Protein AF-A0A847ZCH0-F1 (afdb_monomer_lite)

Foldseek 3Di:
DFDPLLVVLLVVLLVCQLVLLLVLLVPLLPDPQNVLSVPDDSVVSSVLSSVVSNCVSVQLRDPDGDPVNLVVLLVLLVVCVLSVGDLRSSLVSLVSSLVSSVPDVVNVCCCVPVDDPVVSVVSVVSSVVSSVSSNVSSSVSNVVQVVQQVVLLVVLLVVCLVCLQVLLLVLLVDLLPDPQNVLSVPPDSVRRSVLLSVVSVCVCVCQDPPCNLVVLLVSLLVLLVVCVVSVHDLRNSLVSVVSSVVSSCPDPVSVVSVVVQVVVVHNPVVVVSVVVSSVSSSVSSVVSVVVPDDPDD

Secondary structure (DSSP, 8-state):
---TTHHHHHHHHHHTHHHHHHHHHHHHHH-TT-GGGGGS-HHHHHHHHHHHHHHHHHHTSSSSPPHHHHHHHHHHHHHHHHTT--HHHHHHHHHHHHHHHHH-HHHHHIIIIIS-HHHHHHHHHHHHHHHHHHHHHHHHHHHHHHHHHHHHHHHHHHHHHHTHHHHHHHHHHHHTT-TT-GGGTTS-HHHHHHHHHHHHHHHHHHHH-TTHHHHHHHHHHHHHHHHHHTT--HHHHHHHHHHHHHHHHH-HHHHHHHHHHHHTT-SHHHHHHHHHHHHHHHHHHHHHHHTTSPP--

Sequence (297 aa):
MMRTYTLKYVELAEQHAEKMAKRWALDVQNNAKTPTYKNLNEQKIIFQCVQFYRNFSKMFVHEKISEEVQKYFRSYAVDCYALGIPMAEMVYALILMRRHIWLYAEFQMIFSSLINQQQALDTLNRTILLFDYASYDVTREYQELMKRDKLESIKLLDILESNVVEIAANWAATVRKDRQTVYYHNIPKEKLMPQAIKFYSHLRTLLFDPERFEKGREFFRQYAETCRQQGIPLHEAIYALNVMRRQMWLHDEFQRTFVNALAHQQAVDSLMRIMLLMDYAAFDITHYYQERMPQEN

pLDDT: mean 88.52, std 10.76, range [36.06, 98.31]

Radius of gyration: 26.94 Å; chains: 1; bounding box: 61×30×88 Å

Structure (mmCIF, N/CA/C/O backbone):
data_AF-A0A847ZCH0-F1
#
_entry.id   AF-A0A847ZCH0-F1
#
loop_
_atom_site.group_PDB
_atom_site.id
_atom_site.type_symbol
_atom_site.label_atom_id
_atom_site.label_alt_id
_atom_site.label_comp_id
_atom_site.label_asym_id
_atom_site.label_entity_id
_atom_site.label_seq_id
_atom_site.pdbx_PDB_ins_code
_atom_site.Cartn_x
_atom_site.Cartn_y
_atom_site.Cartn_z
_atom_site.occupancy
_atom_site.B_iso_or_equiv
_atom_site.auth_seq_id
_atom_site.auth_comp_id
_atom_site.auth_asym_id
_atom_site.auth_atom_id
_atom_site.pdbx_PDB_model_num
ATOM 1 N N . MET A 1 1 ? -11.718 1.127 43.334 1.00 36.06 1 MET A N 1
ATOM 2 C CA . MET A 1 1 ? -12.869 0.223 43.545 1.00 36.06 1 MET A CA 1
ATOM 3 C C . MET A 1 1 ? -13.523 0.013 42.188 1.00 36.06 1 MET A C 1
ATOM 5 O O . MET A 1 1 ? -14.003 0.977 41.607 1.00 36.06 1 MET A O 1
ATOM 9 N N . MET A 1 2 ? -13.428 -1.192 41.627 1.00 42.91 2 MET A N 1
ATOM 10 C CA . MET A 1 2 ? -14.047 -1.528 40.342 1.00 42.91 2 MET A CA 1
ATOM 11 C C . MET A 1 2 ? -15.568 -1.461 40.531 1.00 42.91 2 MET A C 1
ATOM 13 O O . MET A 1 2 ? -16.098 -2.159 41.394 1.00 42.91 2 MET A O 1
ATOM 17 N N . ARG A 1 3 ? -16.272 -0.576 39.815 1.00 53.88 3 ARG A N 1
ATOM 18 C CA . ARG A 1 3 ? -17.737 -0.504 39.911 1.00 53.88 3 ARG A CA 1
ATOM 19 C C . ARG A 1 3 ? -18.309 -1.806 39.343 1.00 53.88 3 ARG A C 1
ATOM 21 O O . ARG A 1 3 ? -18.155 -2.089 38.162 1.00 53.88 3 ARG A O 1
ATOM 28 N N . THR A 1 4 ? -18.978 -2.584 40.186 1.00 51.94 4 THR A N 1
ATOM 29 C CA . THR A 1 4 ? -19.455 -3.962 39.952 1.00 51.94 4 THR A CA 1
ATOM 30 C C . THR A 1 4 ? -20.373 -4.137 38.727 1.00 51.94 4 THR A C 1
ATOM 32 O O . THR A 1 4 ? -20.626 -5.254 38.298 1.00 51.94 4 THR A O 1
ATOM 35 N N . TYR A 1 5 ? -20.855 -3.044 38.129 1.00 55.00 5 TYR A N 1
ATOM 36 C CA . TYR A 1 5 ? -21.823 -3.041 37.026 1.00 55.00 5 TYR A CA 1
ATOM 37 C C . TYR A 1 5 ? -21.201 -2.749 35.651 1.00 55.00 5 TYR A C 1
ATOM 39 O O . TYR A 1 5 ? -21.845 -2.994 34.634 1.00 55.00 5 TYR A O 1
ATOM 47 N N . THR A 1 6 ? -19.925 -2.340 35.612 1.00 59.72 6 THR A N 1
ATOM 48 C CA . THR A 1 6 ? -19.104 -2.339 34.389 1.00 59.72 6 THR A CA 1
ATOM 49 C C . THR A 1 6 ? -19.000 -3.750 33.793 1.00 59.72 6 THR A C 1
ATOM 51 O O . THR A 1 6 ? -18.914 -3.890 32.576 1.00 59.72 6 THR A O 1
ATOM 54 N N . LEU A 1 7 ? -19.081 -4.793 34.636 1.00 67.56 7 LEU A N 1
ATOM 55 C CA . LEU A 1 7 ? -19.008 -6.198 34.224 1.00 67.56 7 LEU A CA 1
ATOM 56 C C . LEU A 1 7 ? -20.127 -6.591 33.251 1.00 67.56 7 LEU A C 1
ATOM 58 O O . LEU A 1 7 ? -19.822 -7.116 32.195 1.00 67.56 7 LEU A O 1
ATOM 62 N N . LYS A 1 8 ? -21.399 -6.276 33.541 1.00 72.31 8 LYS A N 1
ATOM 63 C CA . LYS A 1 8 ? -22.530 -6.709 32.691 1.00 72.31 8 LYS A CA 1
ATOM 64 C C . LYS A 1 8 ? -22.477 -6.121 31.280 1.00 72.31 8 LYS A C 1
ATOM 66 O O . LYS A 1 8 ? -22.786 -6.802 30.311 1.00 72.31 8 LYS A O 1
ATOM 71 N N . TYR A 1 9 ? -22.091 -4.849 31.165 1.00 73.75 9 TYR A N 1
ATOM 72 C CA . TYR A 1 9 ? -21.903 -4.174 29.875 1.00 73.75 9 TYR A CA 1
ATOM 73 C C . TYR A 1 9 ? -20.803 -4.854 29.051 1.00 73.75 9 TYR A C 1
ATOM 75 O O . TYR A 1 9 ? -20.946 -5.101 27.856 1.00 73.75 9 TYR A O 1
ATOM 83 N N . VAL A 1 10 ? -19.708 -5.173 29.727 1.00 76.56 10 VAL A N 1
ATOM 84 C CA . VAL A 1 10 ? -18.541 -5.826 29.158 1.00 76.56 10 VAL A CA 1
ATOM 85 C C . VAL A 1 10 ? -18.831 -7.279 28.747 1.00 76.56 10 VAL A C 1
ATOM 87 O O . VAL A 1 10 ? -18.532 -7.653 27.618 1.00 76.56 10 VAL A O 1
ATOM 90 N N . GLU A 1 11 ? -19.451 -8.073 29.619 1.00 78.56 11 GLU A N 1
ATOM 91 C CA . GLU A 1 11 ? -19.835 -9.470 29.368 1.00 78.56 11 GLU A CA 1
ATOM 92 C C . GLU A 1 11 ? -20.772 -9.573 28.165 1.00 78.56 11 GLU A C 1
ATOM 94 O O . GLU A 1 11 ? -20.624 -10.456 27.323 1.00 78.56 11 GLU A O 1
ATOM 99 N N . LEU A 1 12 ? -21.702 -8.622 28.038 1.00 79.00 12 LEU A N 1
ATOM 100 C CA . LEU A 1 12 ? -22.607 -8.557 26.900 1.00 79.00 12 LEU A CA 1
ATOM 101 C C . LEU A 1 12 ? -21.855 -8.304 25.582 1.00 79.00 12 LEU A C 1
ATOM 103 O O . LEU A 1 12 ? -22.181 -8.913 24.559 1.00 79.00 12 LEU A O 1
ATOM 107 N N . ALA A 1 13 ? -20.835 -7.436 25.601 1.00 78.75 13 ALA A N 1
ATOM 108 C CA . ALA A 1 13 ? -19.979 -7.188 24.438 1.00 78.75 13 ALA A CA 1
ATOM 109 C C . ALA A 1 13 ? -19.252 -8.465 24.001 1.00 78.75 13 ALA A C 1
ATOM 111 O O . ALA A 1 13 ? -19.172 -8.756 22.808 1.00 78.75 13 ALA A O 1
ATOM 112 N N . GLU A 1 14 ? -18.751 -9.240 24.964 1.00 82.12 14 GLU A N 1
ATOM 113 C CA . GLU A 1 14 ? -18.045 -10.494 24.707 1.00 82.12 14 GLU A CA 1
ATOM 114 C C . GLU A 1 14 ? -18.982 -11.592 24.197 1.00 82.12 14 GLU A C 1
ATOM 116 O O . GLU A 1 14 ? -18.673 -12.248 23.199 1.00 82.12 14 GLU A O 1
ATOM 121 N N . GLN A 1 15 ? -20.144 -11.763 24.837 1.00 85.88 15 GLN A N 1
ATOM 122 C CA . GLN A 1 15 ? -21.136 -12.782 24.487 1.00 85.88 15 GLN A CA 1
ATOM 123 C C . GLN A 1 15 ? -21.654 -12.602 23.056 1.00 85.88 15 GLN A C 1
ATOM 125 O O . GLN A 1 15 ? -21.848 -13.579 22.331 1.00 85.88 15 GLN A O 1
ATOM 130 N N . HIS A 1 16 ? -21.859 -11.354 22.631 1.00 86.69 16 HIS A N 1
ATOM 131 C CA . HIS A 1 16 ? -22.411 -11.033 21.312 1.00 86.69 16 HIS A CA 1
ATOM 132 C C . HIS A 1 16 ? -21.361 -10.581 20.296 1.00 86.69 16 HIS A C 1
ATOM 134 O O . HIS A 1 16 ? -21.727 -10.173 19.188 1.00 86.69 16 HIS A O 1
ATOM 140 N N . ALA A 1 17 ? -20.072 -10.707 20.629 1.00 89.50 17 ALA A N 1
ATOM 141 C CA . ALA A 1 17 ? -18.949 -10.251 19.814 1.00 89.50 17 ALA A CA 1
ATOM 142 C C . ALA A 1 17 ? -19.055 -10.712 18.354 1.00 89.50 17 ALA A C 1
ATOM 144 O O . ALA A 1 17 ? -18.899 -9.912 17.438 1.00 89.50 17 ALA A O 1
ATOM 145 N N . GLU A 1 18 ? -19.381 -11.984 18.116 1.00 91.50 18 GLU A N 1
ATOM 146 C CA . GLU A 1 18 ? -19.479 -12.545 16.762 1.00 91.50 18 GLU A CA 1
ATOM 147 C C . GLU A 1 18 ? -20.630 -11.948 15.951 1.00 91.50 18 GLU A C 1
ATOM 149 O O . GLU A 1 18 ? -20.477 -11.628 14.771 1.00 91.50 18 GLU A O 1
ATOM 154 N N . LYS A 1 19 ? -21.794 -11.767 16.576 1.00 91.00 19 LYS A N 1
ATOM 155 C CA . LYS A 1 19 ? -22.974 -11.200 15.915 1.00 91.00 19 LYS A CA 1
ATOM 156 C C . LYS A 1 19 ? -22.781 -9.713 15.627 1.00 91.00 19 LYS A C 1
ATOM 158 O O . LYS A 1 19 ? -23.176 -9.243 14.560 1.00 91.00 19 LYS A O 1
ATOM 163 N N . MET A 1 20 ? -22.169 -8.985 16.557 1.00 90.75 20 MET A N 1
ATOM 164 C CA . MET A 1 20 ? -21.807 -7.581 16.372 1.00 90.75 20 MET A CA 1
ATOM 165 C C . MET A 1 20 ? -20.748 -7.424 15.280 1.00 90.75 20 MET A C 1
ATOM 167 O O . MET A 1 20 ? -20.933 -6.604 14.386 1.00 90.75 20 MET A O 1
ATOM 171 N N . ALA A 1 21 ? -19.709 -8.261 15.286 1.00 93.62 21 ALA A N 1
ATOM 172 C CA . ALA A 1 21 ? -18.647 -8.243 14.286 1.00 93.62 21 ALA A CA 1
ATOM 173 C C . ALA A 1 21 ? -19.154 -8.555 12.873 1.00 93.62 21 ALA A C 1
ATOM 175 O O . ALA A 1 21 ? -18.743 -7.892 11.930 1.00 93.62 21 ALA A O 1
ATOM 176 N N . LYS A 1 22 ? -20.090 -9.501 12.711 1.00 94.56 22 LYS A N 1
ATOM 177 C CA . LYS A 1 22 ? -20.731 -9.777 11.409 1.00 94.56 22 LYS A CA 1
ATOM 178 C C . LYS A 1 22 ? -21.498 -8.569 10.869 1.00 94.56 22 LYS A C 1
ATOM 180 O O . LYS A 1 22 ? -21.403 -8.255 9.689 1.00 94.56 22 LYS A O 1
ATOM 185 N N . ARG A 1 23 ? -22.243 -7.871 11.733 1.00 93.50 23 ARG A N 1
ATOM 186 C CA . ARG A 1 23 ? -22.955 -6.640 11.348 1.00 93.50 23 ARG A CA 1
ATOM 187 C C . ARG A 1 23 ? -21.983 -5.519 10.999 1.00 93.50 23 ARG A C 1
ATOM 189 O O . ARG A 1 23 ? -22.168 -4.858 9.988 1.00 93.50 23 ARG A O 1
ATOM 196 N N . TRP A 1 24 ? -20.938 -5.353 11.803 1.00 95.56 24 TRP A N 1
ATOM 197 C CA . TRP A 1 24 ? -19.881 -4.388 11.532 1.00 95.56 24 TRP A CA 1
ATOM 198 C C . TRP A 1 24 ? -19.161 -4.673 10.211 1.00 95.56 24 TRP A C 1
ATOM 200 O O . TRP A 1 24 ? -18.947 -3.741 9.444 1.00 95.56 24 TRP A O 1
ATOM 210 N N . ALA A 1 25 ? -18.849 -5.938 9.911 1.00 96.50 25 ALA A N 1
ATOM 211 C CA . ALA A 1 25 ? -18.214 -6.345 8.659 1.00 96.50 25 ALA A CA 1
ATOM 212 C C . ALA A 1 25 ? -19.075 -5.966 7.445 1.00 96.50 25 ALA A C 1
ATOM 214 O O . ALA A 1 25 ? -18.572 -5.356 6.502 1.00 96.50 25 ALA A O 1
ATOM 215 N N . LEU A 1 26 ? -20.383 -6.237 7.512 1.00 95.38 26 LEU A N 1
ATOM 216 C CA . LEU A 1 26 ? -21.328 -5.824 6.476 1.00 95.38 26 LEU A CA 1
ATOM 217 C C . LEU A 1 26 ? -21.345 -4.297 6.302 1.00 95.38 26 LEU A C 1
ATOM 219 O O . LEU A 1 26 ? -21.330 -3.811 5.170 1.00 95.38 26 LEU A O 1
ATOM 223 N N . ASP A 1 27 ? -21.346 -3.542 7.401 1.00 95.69 27 ASP A N 1
ATOM 224 C CA . ASP A 1 27 ? -21.360 -2.080 7.357 1.00 95.69 27 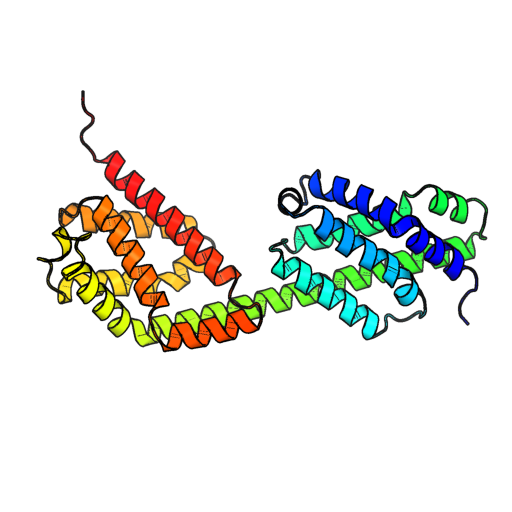ASP A CA 1
ATOM 225 C C . ASP A 1 27 ? -20.073 -1.527 6.728 1.00 95.69 27 ASP A C 1
ATOM 227 O O . ASP A 1 27 ? -20.158 -0.707 5.817 1.00 95.69 27 ASP A O 1
ATOM 231 N N . VAL A 1 28 ? -18.882 -1.986 7.135 1.00 96.81 28 VAL A N 1
ATOM 232 C CA . VAL A 1 28 ? -17.615 -1.497 6.551 1.00 96.81 28 VAL A CA 1
ATOM 233 C C . VAL A 1 28 ? -17.445 -1.911 5.088 1.00 96.81 28 VAL A C 1
ATOM 235 O O . VAL A 1 28 ? -16.898 -1.145 4.300 1.00 96.81 28 VAL A O 1
ATOM 238 N N . GLN A 1 29 ? -17.946 -3.076 4.674 1.00 96.56 29 GLN A N 1
ATOM 239 C CA . GLN A 1 29 ? -17.844 -3.521 3.278 1.00 96.56 29 GLN A CA 1
ATOM 240 C C . GLN A 1 29 ? -18.786 -2.770 2.327 1.00 96.56 29 GLN A C 1
ATOM 242 O O . GLN A 1 29 ? -18.505 -2.683 1.131 1.00 96.56 29 GLN A O 1
ATOM 247 N N . ASN A 1 30 ? -19.884 -2.207 2.842 1.00 95.94 30 ASN A N 1
ATOM 248 C CA . ASN A 1 30 ? -20.886 -1.490 2.046 1.00 95.94 30 ASN A CA 1
ATOM 249 C C . ASN A 1 30 ? -20.834 0.038 2.211 1.00 95.94 30 ASN A C 1
ATOM 251 O O . ASN A 1 30 ? -21.678 0.747 1.662 1.00 95.94 30 ASN A O 1
ATOM 255 N N . ASN A 1 31 ? -19.864 0.575 2.954 1.00 95.44 31 ASN A N 1
ATOM 256 C CA . ASN A 1 31 ? -19.783 2.005 3.232 1.00 95.44 31 ASN A CA 1
ATOM 257 C C . ASN A 1 31 ? -18.836 2.733 2.267 1.00 95.44 31 ASN A C 1
ATOM 259 O O . ASN A 1 31 ? -17.680 2.358 2.087 1.00 95.44 31 ASN A O 1
ATOM 263 N N . ALA A 1 32 ? -19.312 3.839 1.689 1.00 95.69 32 ALA A N 1
ATOM 264 C CA . ALA A 1 32 ? -18.543 4.669 0.758 1.00 95.69 32 ALA A CA 1
ATOM 265 C C . ALA A 1 32 ? -17.260 5.275 1.367 1.00 95.69 32 ALA A C 1
ATOM 267 O O . ALA A 1 32 ? -16.371 5.687 0.629 1.00 95.69 32 ALA A O 1
ATOM 268 N N . LYS A 1 33 ? -17.159 5.343 2.702 1.00 95.62 33 LYS A N 1
ATOM 269 C CA . LYS A 1 33 ? -15.976 5.828 3.432 1.00 95.62 33 LYS A CA 1
ATOM 270 C C . LYS A 1 33 ? -14.953 4.735 3.735 1.00 95.62 33 LYS A C 1
ATOM 272 O O . LYS A 1 33 ? -13.909 5.062 4.285 1.00 95.62 33 LYS A O 1
ATOM 277 N N . THR A 1 34 ? -15.245 3.475 3.415 1.00 96.56 34 THR A N 1
ATOM 278 C CA . THR A 1 34 ? -14.347 2.328 3.624 1.00 96.56 34 THR A CA 1
ATOM 279 C C . THR A 1 34 ? -14.251 1.444 2.368 1.00 96.56 34 THR A C 1
ATOM 281 O O . THR A 1 34 ? -14.507 0.239 2.435 1.00 96.56 34 THR A O 1
ATOM 284 N N . PRO A 1 35 ? -13.919 2.010 1.188 1.00 96.50 35 PRO A N 1
ATOM 285 C CA . PRO A 1 35 ? -13.902 1.260 -0.069 1.00 96.50 35 PRO A CA 1
ATOM 286 C C . PRO A 1 35 ? -12.904 0.094 -0.088 1.00 96.50 35 PRO A C 1
ATOM 288 O O . PRO A 1 35 ? -13.167 -0.906 -0.758 1.00 96.50 35 PRO A O 1
ATOM 291 N N . THR A 1 36 ? -11.792 0.175 0.649 1.00 95.25 36 THR A N 1
ATOM 292 C CA . THR A 1 36 ? -10.785 -0.895 0.700 1.00 95.25 36 THR A CA 1
ATOM 293 C C . THR A 1 36 ? -11.350 -2.166 1.332 1.00 95.25 36 THR A C 1
ATOM 295 O O . THR A 1 36 ? -11.084 -3.269 0.850 1.00 95.25 36 THR A O 1
ATOM 298 N N . TYR A 1 37 ? -12.208 -2.031 2.350 1.00 95.44 37 TYR A N 1
ATOM 299 C CA . TYR A 1 37 ? -12.799 -3.168 3.066 1.00 95.44 37 TYR A CA 1
ATOM 300 C C . TYR A 1 37 ? -13.626 -4.093 2.170 1.00 95.44 37 TYR A C 1
ATOM 302 O O . TYR A 1 37 ? -13.670 -5.297 2.422 1.00 95.44 37 TYR A O 1
ATOM 310 N N . LYS A 1 38 ? -14.235 -3.566 1.099 1.00 94.88 38 LYS A N 1
ATOM 311 C CA . LYS A 1 38 ? -15.035 -4.345 0.140 1.00 94.88 38 LYS A CA 1
ATOM 312 C C . LYS A 1 38 ? -14.255 -5.502 -0.496 1.00 94.88 38 LYS A C 1
ATOM 314 O O . LYS A 1 38 ? -14.846 -6.526 -0.821 1.00 94.88 38 LYS A O 1
ATOM 319 N N . ASN A 1 39 ? -12.943 -5.337 -0.664 1.00 92.12 39 ASN A N 1
ATOM 320 C CA . ASN A 1 39 ? -12.080 -6.307 -1.345 1.00 92.12 39 ASN A CA 1
ATOM 321 C C . ASN A 1 39 ? -11.311 -7.217 -0.375 1.00 92.12 39 ASN A C 1
ATOM 323 O O . ASN A 1 39 ? -10.559 -8.091 -0.807 1.00 92.12 39 ASN A O 1
ATOM 327 N N . LEU A 1 40 ? -11.465 -7.012 0.933 1.00 93.00 40 LEU A N 1
ATOM 328 C CA . LEU A 1 40 ? -10.778 -7.796 1.950 1.00 93.00 40 LEU A CA 1
ATOM 329 C C . LEU A 1 40 ? -11.540 -9.087 2.273 1.00 93.00 40 LEU A C 1
ATOM 331 O O . LEU A 1 40 ? -12.760 -9.176 2.146 1.00 93.00 40 LEU A O 1
ATOM 335 N N . ASN A 1 41 ? -10.804 -10.092 2.753 1.00 93.50 41 ASN A N 1
ATOM 336 C CA . ASN A 1 41 ? -11.390 -11.349 3.205 1.00 93.50 41 ASN A CA 1
ATOM 337 C C . ASN A 1 41 ? -12.311 -11.114 4.418 1.00 93.50 41 ASN A C 1
ATOM 339 O O . ASN A 1 41 ? -11.846 -10.745 5.499 1.00 93.50 41 ASN A O 1
ATOM 343 N N . GLU A 1 42 ? -13.607 -11.377 4.239 1.00 93.19 42 GLU A N 1
ATOM 344 C CA . GLU A 1 42 ? -14.644 -11.136 5.248 1.00 93.19 42 GLU A CA 1
ATOM 345 C C . GLU A 1 42 ? -14.360 -11.863 6.571 1.00 93.19 42 GLU A C 1
ATOM 347 O O . GLU A 1 42 ? -14.467 -11.267 7.641 1.00 93.19 42 GLU A O 1
ATOM 352 N N . GLN A 1 43 ? -13.925 -13.128 6.525 1.00 93.75 43 GLN A N 1
ATOM 353 C CA . GLN A 1 43 ? -13.628 -13.900 7.737 1.00 93.75 43 GLN A CA 1
ATOM 354 C C . GLN A 1 43 ? -12.477 -13.282 8.538 1.00 93.75 43 GLN A C 1
ATOM 356 O O . GLN A 1 43 ? -12.543 -13.236 9.767 1.00 93.75 43 GLN A O 1
ATOM 361 N N . LYS A 1 44 ? -11.446 -12.763 7.857 1.00 90.75 44 LYS A N 1
ATOM 362 C CA . LYS A 1 44 ? -10.316 -12.079 8.502 1.00 90.75 44 LYS A CA 1
ATOM 363 C C . LYS A 1 44 ? -10.760 -10.782 9.184 1.00 90.75 44 LYS A C 1
ATOM 365 O O . LYS A 1 44 ? -10.363 -10.525 10.320 1.00 90.75 44 LYS A O 1
ATOM 370 N N . ILE A 1 45 ? -11.615 -10.005 8.520 1.00 93.44 45 ILE A N 1
ATOM 371 C CA . ILE A 1 45 ? -12.185 -8.761 9.056 1.00 93.44 45 ILE A CA 1
ATOM 372 C C . ILE A 1 45 ? -13.064 -9.059 10.281 1.00 93.44 45 ILE A C 1
ATOM 374 O O . ILE A 1 45 ? -12.860 -8.477 11.348 1.00 93.44 45 ILE A O 1
ATOM 378 N N . ILE A 1 46 ? -13.990 -10.021 10.171 1.00 94.81 46 ILE A N 1
ATOM 379 C CA . ILE A 1 46 ? -14.840 -10.461 11.287 1.00 94.81 46 ILE A CA 1
ATOM 380 C C . ILE A 1 46 ? -13.974 -10.902 12.465 1.00 94.81 46 ILE A C 1
ATOM 382 O O . ILE A 1 46 ? -14.212 -10.464 13.589 1.00 94.81 46 ILE A O 1
ATOM 386 N N . PHE A 1 47 ? -12.958 -11.733 12.222 1.00 92.69 47 PHE A N 1
ATOM 387 C CA . PHE A 1 47 ? -12.063 -12.209 13.271 1.00 92.69 47 PHE A CA 1
ATOM 388 C C . PHE A 1 47 ? -11.394 -11.048 14.017 1.00 92.69 47 PHE A C 1
ATOM 390 O O . PHE A 1 47 ? -11.432 -11.027 15.246 1.00 92.69 47 PHE A O 1
ATOM 397 N N . GLN A 1 48 ? -10.853 -10.056 13.303 1.00 90.69 48 GLN A N 1
ATOM 398 C CA . GLN A 1 48 ? -10.228 -8.878 13.910 1.00 90.69 48 GLN A CA 1
ATOM 399 C C . GLN A 1 48 ? -11.202 -8.118 14.831 1.00 90.69 48 GLN A C 1
ATOM 401 O O . GLN A 1 48 ? -10.854 -7.785 15.965 1.00 90.69 48 GLN A O 1
ATOM 406 N N . CYS A 1 49 ? -12.444 -7.904 14.389 1.00 92.38 49 CYS A N 1
ATOM 407 C CA . CYS A 1 49 ? -13.468 -7.227 15.188 1.00 92.38 49 CYS A CA 1
ATOM 408 C C . CYS A 1 49 ? -13.936 -8.060 16.391 1.00 92.38 49 CYS A C 1
ATOM 410 O O . CYS A 1 49 ? -14.110 -7.525 17.486 1.00 92.38 49 CYS A O 1
ATOM 412 N N . VAL A 1 50 ? -14.052 -9.384 16.240 1.00 92.69 50 VAL A N 1
ATOM 413 C CA . VAL A 1 50 ? -14.313 -10.292 17.368 1.00 92.69 50 VAL A CA 1
ATOM 414 C C . VAL A 1 50 ? -13.201 -10.192 18.409 1.00 92.69 50 VAL A C 1
ATOM 416 O O . VAL A 1 50 ? -13.497 -10.109 19.599 1.00 92.69 50 VAL A O 1
ATOM 419 N N . GLN A 1 51 ? -11.929 -10.159 17.991 1.00 90.31 51 GLN A N 1
ATOM 420 C CA . GLN A 1 51 ? -10.814 -9.977 18.926 1.00 90.31 51 GLN A CA 1
ATOM 421 C C . GLN A 1 51 ? -10.884 -8.626 19.645 1.00 90.31 51 GLN A C 1
ATOM 423 O O . GLN A 1 51 ? -10.547 -8.557 20.827 1.00 90.31 51 GLN A O 1
ATOM 428 N N . PHE A 1 52 ? -11.348 -7.569 18.975 1.00 89.81 52 PHE A N 1
ATOM 429 C CA . PHE A 1 52 ? -11.571 -6.272 19.613 1.00 89.81 52 PHE A CA 1
ATOM 430 C C . PHE A 1 52 ? -12.627 -6.371 20.713 1.00 89.81 52 PHE A C 1
ATOM 432 O O . PHE A 1 52 ? -12.343 -6.040 21.864 1.00 89.81 52 PHE A O 1
ATOM 439 N N . TYR A 1 53 ? -13.812 -6.906 20.405 1.00 88.31 53 TYR A N 1
ATOM 440 C CA . TYR A 1 53 ? -14.887 -7.052 21.390 1.00 88.31 53 TYR A CA 1
ATOM 441 C C . TYR A 1 53 ? -14.540 -8.018 22.530 1.00 88.31 53 TYR A C 1
ATOM 443 O O . TYR A 1 53 ? -14.915 -7.764 23.668 1.00 88.31 53 TYR A O 1
ATOM 451 N N . ARG A 1 54 ? -13.754 -9.071 22.275 1.00 86.50 54 ARG A N 1
ATOM 452 C CA . ARG A 1 54 ? -13.267 -9.988 23.323 1.00 86.50 54 ARG A CA 1
ATOM 453 C C . ARG A 1 54 ? -12.189 -9.385 24.225 1.00 86.50 54 ARG A C 1
ATOM 455 O O . ARG A 1 54 ? -12.034 -9.818 25.357 1.00 86.50 54 ARG A O 1
ATOM 462 N N . ASN A 1 55 ? -11.413 -8.413 23.746 1.00 84.12 55 ASN A N 1
ATOM 463 C CA . ASN A 1 55 ? -10.452 -7.700 24.596 1.00 84.12 55 ASN A CA 1
ATOM 464 C C . ASN A 1 55 ? -11.052 -6.441 25.234 1.00 84.12 55 ASN A C 1
ATOM 466 O O . ASN A 1 55 ? -10.458 -5.884 26.155 1.00 84.12 55 ASN A O 1
ATOM 470 N N . PHE A 1 56 ? -12.239 -6.021 24.797 1.00 81.56 56 PHE A N 1
ATOM 471 C CA . PHE A 1 56 ? -12.962 -4.869 25.322 1.00 81.56 56 PHE A CA 1
ATOM 472 C C . PHE A 1 56 ? -13.155 -4.942 26.843 1.00 81.56 56 PHE A C 1
ATOM 474 O O . PHE A 1 56 ? -13.000 -3.939 27.536 1.00 81.56 56 PHE A O 1
ATOM 481 N N . SER A 1 57 ? -13.387 -6.140 27.385 1.00 74.19 57 SER A N 1
ATOM 482 C CA . SER A 1 57 ? -13.483 -6.371 28.826 1.00 74.19 57 SER A CA 1
ATOM 483 C C . SER A 1 57 ? -12.242 -5.965 29.598 1.00 74.19 57 SER A C 1
ATOM 485 O O . SER A 1 57 ? -12.314 -5.185 30.549 1.00 74.19 57 SER A O 1
ATOM 487 N N . LYS A 1 58 ? -11.088 -6.436 29.131 1.00 76.19 58 LYS A N 1
ATOM 488 C CA . LYS A 1 58 ? -9.766 -6.170 29.698 1.00 76.19 58 LYS A CA 1
ATOM 489 C C . LYS A 1 58 ? -9.432 -4.682 29.633 1.00 76.19 58 LYS A C 1
ATOM 491 O O . LYS A 1 58 ? -8.819 -4.138 30.547 1.00 76.19 58 LYS A O 1
ATOM 496 N N . MET A 1 59 ? -9.908 -3.995 28.594 1.00 81.44 59 MET A N 1
ATOM 497 C CA . MET A 1 59 ? -9.737 -2.550 28.421 1.00 81.44 59 MET A CA 1
ATOM 498 C C . MET A 1 59 ? -10.573 -1.708 29.395 1.00 81.44 59 MET A C 1
ATOM 500 O O . MET A 1 59 ? -10.238 -0.553 29.679 1.00 81.44 59 MET A O 1
ATOM 504 N N . PHE A 1 60 ? -11.659 -2.268 29.926 1.00 76.81 60 PHE A N 1
ATOM 505 C CA . PHE A 1 60 ? -12.564 -1.594 30.856 1.00 76.81 60 PHE A CA 1
ATOM 506 C C . PHE A 1 60 ? -12.170 -1.742 32.330 1.00 76.81 60 PHE A C 1
ATOM 508 O O . PHE A 1 60 ? -12.805 -1.128 33.187 1.00 76.81 60 PHE A O 1
ATOM 515 N N . VAL A 1 61 ? -11.117 -2.512 32.629 1.00 70.00 61 VAL A N 1
ATOM 516 C CA . VAL A 1 61 ? -10.762 -2.889 34.005 1.00 70.00 61 VAL A CA 1
ATOM 517 C C . VAL A 1 61 ? -10.258 -1.705 34.836 1.00 70.00 61 VAL A C 1
ATOM 519 O O . VAL A 1 61 ? -10.618 -1.557 36.006 1.00 70.00 61 VAL A O 1
ATOM 522 N N . HIS A 1 62 ? -9.428 -0.851 34.240 1.00 69.75 62 HIS A N 1
ATOM 523 C CA . HIS A 1 62 ? -8.725 0.225 34.939 1.00 69.75 62 HIS A CA 1
ATOM 524 C C . HIS A 1 62 ? -9.120 1.594 34.399 1.00 69.75 62 HIS A C 1
ATOM 526 O O . HIS A 1 62 ? -9.267 1.767 33.198 1.00 69.75 62 HIS A O 1
ATOM 532 N N . GLU A 1 63 ? -9.225 2.604 35.262 1.00 67.31 63 GLU A N 1
ATOM 533 C CA . GLU A 1 63 ? -9.565 3.973 34.849 1.00 67.31 63 GLU A CA 1
ATOM 534 C C . GLU A 1 63 ? -8.535 4.575 33.875 1.00 67.31 63 GLU A C 1
ATOM 536 O O . GLU A 1 63 ? -8.892 5.310 32.958 1.00 67.31 63 GLU A O 1
ATOM 541 N N . LYS A 1 64 ? -7.262 4.189 33.990 1.00 75.88 64 LYS A N 1
ATOM 542 C CA . LYS A 1 64 ? -6.229 4.510 32.998 1.00 75.88 64 LYS A CA 1
ATOM 543 C C . LYS A 1 64 ? -6.061 3.359 32.013 1.00 75.88 64 LYS A C 1
ATOM 545 O O . LYS A 1 64 ? -6.099 2.196 32.408 1.00 75.88 64 LYS A O 1
ATOM 550 N N . ILE A 1 65 ? -5.853 3.692 30.742 1.00 80.62 65 ILE A N 1
ATOM 551 C CA . ILE A 1 65 ? -5.473 2.712 29.721 1.00 80.62 65 ILE A CA 1
ATOM 552 C C . ILE A 1 65 ? -4.099 2.147 30.087 1.00 80.62 65 ILE A C 1
ATOM 554 O O . ILE A 1 65 ? -3.146 2.905 30.263 1.00 80.62 65 ILE A O 1
ATOM 558 N N . SER A 1 66 ? -4.014 0.826 30.244 1.00 85.00 66 SER A N 1
ATOM 559 C CA . SER A 1 66 ? -2.756 0.144 30.546 1.00 85.00 66 SER A CA 1
ATOM 560 C C . SER A 1 66 ? -1.860 0.072 29.309 1.00 85.00 66 SER A C 1
ATOM 562 O O . SER A 1 66 ? -2.326 0.154 28.172 1.00 85.00 66 SER A O 1
ATOM 564 N N . GLU A 1 67 ? -0.562 -0.137 29.524 1.00 86.69 67 GLU A N 1
ATOM 565 C CA . GLU A 1 67 ? 0.399 -0.335 28.434 1.00 86.69 67 GLU A CA 1
ATOM 566 C C . GLU A 1 67 ? 0.021 -1.522 27.528 1.00 86.69 67 GLU A C 1
ATOM 568 O O . GLU A 1 67 ? 0.200 -1.458 26.312 1.00 86.69 67 GLU A O 1
ATOM 573 N N . GLU A 1 68 ? -0.573 -2.576 28.098 1.00 87.06 68 GLU A N 1
ATOM 574 C CA . GLU A 1 68 ? -1.073 -3.739 27.357 1.00 87.06 68 GLU A CA 1
ATOM 575 C C . GLU A 1 68 ? -2.182 -3.356 26.367 1.00 87.06 68 GLU A C 1
ATOM 577 O O . GLU A 1 68 ? -2.145 -3.760 25.204 1.00 87.06 68 GLU A O 1
ATOM 582 N N . VAL A 1 69 ? -3.131 -2.515 26.789 1.00 88.00 69 VAL A N 1
ATOM 583 C CA . VAL A 1 69 ? -4.210 -2.029 25.918 1.00 88.00 69 VAL A CA 1
ATOM 584 C C . VAL A 1 69 ? -3.658 -1.124 24.817 1.00 88.00 69 VAL A C 1
ATOM 586 O O . VAL A 1 69 ? -4.046 -1.259 23.658 1.00 88.00 69 VAL A O 1
ATOM 589 N N . GLN A 1 70 ? -2.697 -0.253 25.136 1.00 89.31 70 GLN A N 1
ATOM 590 C CA . GLN A 1 70 ? -2.032 0.555 24.109 1.00 89.31 70 GLN A CA 1
ATOM 591 C C . GLN A 1 70 ? -1.281 -0.326 23.102 1.00 89.31 70 GLN A C 1
ATOM 593 O O . GLN A 1 70 ? -1.325 -0.073 21.899 1.00 89.31 70 GLN A O 1
ATOM 598 N N . LYS A 1 71 ? -0.604 -1.384 23.569 1.00 91.12 71 LYS A N 1
ATOM 599 C CA . LYS A 1 71 ? 0.074 -2.357 22.700 1.00 91.12 71 LYS A CA 1
ATOM 600 C C . LYS A 1 71 ? -0.917 -3.071 21.783 1.00 91.12 71 LYS A C 1
ATOM 602 O O . LYS A 1 71 ? -0.608 -3.277 20.609 1.00 91.12 71 LYS A O 1
ATOM 607 N N . TYR A 1 72 ? -2.101 -3.404 22.289 1.00 91.69 72 TYR A N 1
ATOM 608 C CA . TYR A 1 72 ? -3.176 -3.961 21.477 1.00 91.69 72 TYR A CA 1
ATOM 609 C C . TYR A 1 72 ? -3.615 -2.990 20.367 1.00 91.69 72 TYR A C 1
ATOM 611 O O . TYR A 1 72 ? -3.655 -3.385 19.204 1.00 91.69 72 TYR A O 1
ATOM 619 N N . PHE A 1 73 ? -3.854 -1.711 20.681 1.00 92.50 73 PHE A N 1
ATOM 620 C CA . PHE A 1 73 ? -4.209 -0.709 19.665 1.00 92.50 73 PHE A CA 1
ATOM 621 C C . PHE A 1 73 ? -3.112 -0.515 18.616 1.00 92.50 73 PHE A C 1
ATOM 623 O O . PHE A 1 73 ? -3.402 -0.493 17.422 1.00 92.50 73 PHE A O 1
ATOM 630 N N . ARG A 1 74 ? -1.841 -0.466 19.027 1.00 92.75 74 ARG A N 1
ATOM 631 C CA . ARG A 1 74 ? -0.721 -0.424 18.074 1.00 92.75 74 ARG A CA 1
ATOM 632 C C . ARG A 1 74 ? -0.715 -1.642 17.147 1.00 92.75 74 ARG A C 1
ATOM 634 O O . ARG A 1 74 ? -0.564 -1.487 15.942 1.00 92.75 74 ARG A O 1
ATOM 641 N N . SER A 1 75 ? -0.950 -2.836 17.691 1.00 92.69 75 SER A N 1
ATOM 642 C CA . SER A 1 75 ? -1.013 -4.073 16.895 1.00 92.69 75 SER A CA 1
ATOM 643 C C . SER A 1 75 ? -2.167 -4.039 15.886 1.00 92.69 75 SER A C 1
ATOM 645 O O . SER A 1 75 ? -1.979 -4.404 14.732 1.00 92.69 75 SER A O 1
ATOM 647 N N . TYR A 1 76 ? -3.330 -3.503 16.276 1.00 93.38 76 TYR A N 1
ATOM 648 C CA . TYR A 1 76 ? -4.450 -3.287 15.356 1.00 93.38 76 TYR A CA 1
ATOM 649 C C . TYR A 1 76 ? -4.077 -2.358 14.188 1.00 93.38 76 TYR A C 1
ATOM 651 O O . TYR A 1 76 ? -4.435 -2.640 13.044 1.00 93.38 76 TYR A O 1
ATOM 659 N N . ALA A 1 77 ? -3.338 -1.274 14.450 1.00 94.69 77 ALA A N 1
ATOM 660 C CA . ALA A 1 77 ? -2.866 -0.372 13.399 1.00 94.69 77 ALA A CA 1
ATOM 661 C C . ALA A 1 77 ? -1.859 -1.048 12.457 1.00 94.69 77 ALA A C 1
ATOM 663 O O . ALA A 1 77 ? -1.965 -0.873 11.245 1.00 94.69 77 ALA A O 1
ATOM 664 N N . VAL A 1 78 ? -0.936 -1.853 12.998 1.00 92.31 78 VAL A N 1
ATOM 665 C CA . VAL A 1 78 ? 0.012 -2.665 12.212 1.00 92.31 78 VAL A CA 1
ATOM 666 C C . VAL A 1 78 ? -0.734 -3.631 11.291 1.00 92.31 78 VAL A C 1
ATOM 668 O O . VAL A 1 78 ? -0.459 -3.665 10.094 1.00 92.31 78 VAL A O 1
ATOM 671 N N . ASP A 1 79 ? -1.727 -4.355 11.812 1.00 91.25 79 ASP A N 1
ATOM 672 C CA . ASP A 1 79 ? -2.529 -5.285 11.014 1.00 91.25 79 ASP A CA 1
ATOM 673 C C . ASP A 1 79 ? -3.298 -4.565 9.896 1.00 91.25 79 ASP A C 1
ATOM 675 O O . ASP A 1 79 ? -3.355 -5.053 8.767 1.00 91.25 79 ASP A O 1
ATOM 679 N N . CYS A 1 80 ? -3.877 -3.394 10.189 1.00 92.38 80 CYS A N 1
ATOM 680 C CA . CYS A 1 80 ? -4.578 -2.589 9.188 1.00 92.38 80 CYS A CA 1
ATOM 681 C C . CYS A 1 80 ? -3.624 -2.060 8.109 1.00 92.38 80 CYS A C 1
ATOM 683 O O . CYS A 1 80 ? -3.955 -2.122 6.925 1.00 92.38 80 CYS A O 1
ATOM 685 N N . TYR A 1 81 ? -2.436 -1.594 8.506 1.00 90.69 81 TYR A N 1
ATOM 686 C CA . TYR A 1 81 ? -1.395 -1.137 7.586 1.00 90.69 81 TYR A CA 1
ATOM 687 C C . TYR A 1 81 ? -0.945 -2.268 6.654 1.00 90.69 81 TYR A C 1
ATOM 689 O O . TYR A 1 81 ? -0.939 -2.104 5.437 1.00 90.69 81 TYR A O 1
ATOM 697 N N . ALA A 1 82 ? -0.675 -3.456 7.203 1.00 86.44 82 ALA A N 1
ATOM 698 C CA . ALA A 1 82 ? -0.281 -4.638 6.434 1.00 86.44 82 ALA A CA 1
ATOM 699 C C . ALA A 1 82 ? -1.381 -5.147 5.482 1.00 86.44 82 ALA A C 1
ATOM 701 O O . ALA A 1 82 ? -1.093 -5.820 4.494 1.00 86.44 82 ALA A O 1
ATOM 702 N N . LEU A 1 83 ? -2.648 -4.837 5.772 1.00 87.38 83 LEU A N 1
ATOM 703 C CA . LEU A 1 83 ? -3.788 -5.100 4.892 1.00 87.38 83 LEU A CA 1
ATOM 704 C C . LEU A 1 83 ? -3.990 -4.022 3.814 1.00 87.38 83 LEU A C 1
ATOM 706 O O . LEU A 1 83 ? -4.912 -4.150 3.010 1.00 87.38 83 LEU A O 1
ATOM 710 N N . GLY A 1 84 ? -3.167 -2.970 3.796 1.00 87.31 84 GLY A N 1
ATOM 711 C CA . GLY A 1 84 ? -3.299 -1.845 2.872 1.00 87.31 84 GLY A CA 1
ATOM 712 C C . GLY A 1 84 ? -4.512 -0.955 3.156 1.00 87.31 84 GLY A C 1
ATOM 713 O O . GLY A 1 84 ? -4.948 -0.231 2.265 1.00 87.31 84 GLY A O 1
ATOM 714 N N . ILE A 1 85 ? -5.087 -1.014 4.364 1.00 92.94 85 ILE A N 1
ATOM 715 C CA . ILE A 1 85 ? -6.269 -0.227 4.742 1.00 92.94 85 ILE A CA 1
ATOM 716 C C . ILE A 1 85 ? -5.839 1.213 5.018 1.00 92.94 85 ILE A C 1
ATOM 718 O O . ILE A 1 85 ? -5.151 1.430 6.014 1.00 92.94 85 ILE A O 1
ATOM 722 N N . PRO A 1 86 ? -6.298 2.218 4.249 1.00 94.12 86 PRO A N 1
ATOM 723 C CA . PRO A 1 86 ? -5.927 3.605 4.496 1.00 94.12 86 PRO A CA 1
ATOM 724 C C . PRO A 1 86 ? -6.295 4.059 5.912 1.00 94.12 86 PRO A C 1
ATOM 726 O O . PRO A 1 86 ? -7.366 3.733 6.424 1.00 94.12 86 PRO A O 1
ATOM 729 N N . MET A 1 87 ? -5.449 4.895 6.523 1.00 95.25 87 MET A N 1
ATOM 730 C CA . MET A 1 87 ? -5.640 5.395 7.894 1.00 95.25 87 MET A CA 1
ATOM 731 C C . MET A 1 87 ? -7.051 5.957 8.139 1.00 95.25 87 MET A C 1
ATOM 733 O O . MET A 1 87 ? -7.665 5.668 9.164 1.00 95.25 87 MET A O 1
ATOM 737 N N . ALA A 1 88 ? -7.587 6.730 7.188 1.00 96.56 88 ALA A N 1
ATOM 738 C CA . ALA A 1 88 ? -8.929 7.302 7.290 1.00 96.56 88 ALA A CA 1
ATOM 739 C C . ALA A 1 88 ? -10.023 6.220 7.355 1.00 96.56 88 ALA A C 1
ATOM 741 O O . ALA A 1 88 ? -10.949 6.329 8.161 1.00 96.56 88 ALA A O 1
ATOM 742 N N . GLU A 1 89 ? -9.889 5.159 6.555 1.00 97.50 89 GLU A N 1
ATOM 743 C CA . GLU A 1 89 ? -10.801 4.014 6.571 1.00 97.50 89 GLU A CA 1
ATOM 744 C C . GLU A 1 89 ? -10.676 3.228 7.881 1.00 97.50 89 GLU A C 1
ATOM 746 O O . GLU A 1 89 ? -11.688 2.872 8.476 1.00 97.50 89 GLU A O 1
ATOM 751 N N . MET A 1 90 ? -9.452 3.008 8.378 1.00 96.25 90 MET A N 1
ATOM 752 C CA . MET A 1 90 ? -9.193 2.349 9.665 1.00 96.25 90 MET A CA 1
ATOM 753 C C . MET A 1 90 ? -9.856 3.096 10.834 1.00 96.25 90 MET A C 1
ATOM 755 O O . MET A 1 90 ? -10.543 2.480 11.653 1.00 96.25 90 MET A O 1
ATOM 759 N N . VAL A 1 91 ? -9.677 4.419 10.912 1.00 96.94 91 VAL A N 1
ATOM 760 C CA . VAL A 1 91 ? -10.296 5.257 11.953 1.00 96.94 91 VAL A CA 1
ATOM 761 C C . VAL A 1 91 ? -11.818 5.223 11.832 1.00 96.94 91 VAL A C 1
ATOM 763 O O . VAL A 1 91 ? -12.520 5.069 12.832 1.00 96.94 91 VAL A O 1
ATOM 766 N N . TYR A 1 92 ? -12.354 5.312 10.614 1.00 97.00 92 TYR A N 1
ATOM 767 C CA . TYR A 1 92 ? -13.798 5.241 10.409 1.00 97.00 92 TYR A CA 1
ATOM 768 C C . TYR A 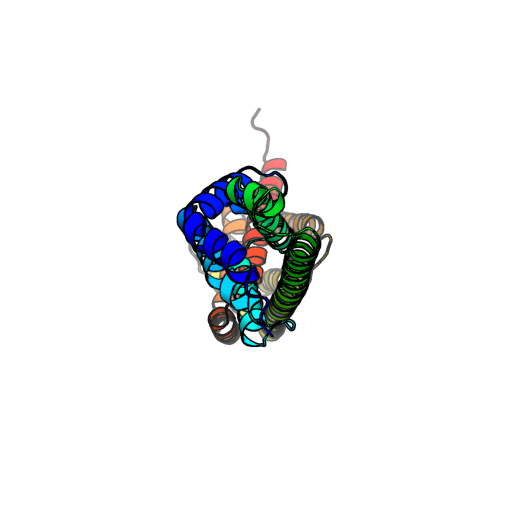1 92 ? -14.374 3.867 10.780 1.00 97.00 92 TYR A C 1
ATOM 770 O O . TYR A 1 92 ? -15.433 3.784 11.405 1.00 97.00 92 TYR A O 1
ATOM 778 N N . ALA A 1 93 ? -13.650 2.790 10.486 1.00 96.25 93 ALA A N 1
ATOM 779 C CA . ALA A 1 93 ? -14.022 1.440 10.876 1.00 96.25 93 ALA A CA 1
ATOM 780 C C . ALA A 1 93 ? -14.074 1.277 12.409 1.00 96.25 93 ALA A C 1
ATOM 782 O O . ALA A 1 93 ? -15.022 0.676 12.916 1.00 96.25 93 ALA A O 1
ATOM 783 N N . LEU A 1 94 ? -13.151 1.893 13.161 1.00 94.81 94 LEU A N 1
ATOM 784 C CA . LEU A 1 94 ? -13.209 1.958 14.632 1.00 94.81 94 LEU A CA 1
ATOM 785 C C . LEU A 1 94 ? -14.415 2.756 15.147 1.00 94.81 94 LEU A C 1
ATOM 787 O O . LEU A 1 94 ? -15.067 2.349 16.112 1.00 94.81 94 LEU A O 1
ATOM 791 N N . ILE A 1 95 ? -14.766 3.865 14.487 1.00 94.38 95 ILE A N 1
ATOM 792 C CA . ILE A 1 95 ? -15.985 4.625 14.807 1.00 94.38 95 ILE A CA 1
ATOM 793 C C . ILE A 1 95 ? -17.229 3.745 14.621 1.00 94.38 95 ILE A C 1
ATOM 795 O O . ILE A 1 95 ? -18.141 3.783 15.455 1.00 94.38 95 ILE A O 1
ATOM 799 N N . LEU A 1 96 ? -17.270 2.929 13.563 1.00 94.69 96 LEU A N 1
ATOM 800 C CA . LEU A 1 96 ? -18.353 1.971 13.342 1.00 94.69 96 LEU A CA 1
ATOM 801 C C . LEU A 1 96 ? -18.357 0.861 14.399 1.00 94.69 96 LEU A C 1
ATOM 803 O O . LEU A 1 96 ? -19.429 0.538 14.908 1.00 94.69 96 LEU A O 1
ATOM 807 N N . MET A 1 97 ? -17.196 0.343 14.820 1.00 92.44 97 MET A N 1
ATOM 808 C CA . MET A 1 97 ? -17.133 -0.628 15.924 1.00 92.44 97 MET A CA 1
ATOM 809 C C . MET A 1 97 ? -17.792 -0.072 17.193 1.00 92.44 97 MET A C 1
ATOM 811 O O . MET A 1 97 ? -18.618 -0.760 17.799 1.00 92.44 97 MET A O 1
ATOM 815 N N . ARG A 1 98 ? -17.501 1.190 17.553 1.00 91.12 98 ARG A N 1
ATOM 816 C CA . ARG A 1 98 ? -18.159 1.896 18.668 1.00 91.12 98 ARG A CA 1
ATOM 817 C C . ARG A 1 98 ? -19.668 1.999 18.465 1.00 91.12 98 ARG A C 1
ATOM 819 O O . ARG A 1 98 ? -20.440 1.747 19.387 1.00 91.12 98 ARG A O 1
ATOM 826 N N . ARG A 1 99 ? -20.102 2.361 17.254 1.00 89.94 99 ARG A N 1
ATOM 827 C CA . ARG A 1 99 ? -21.524 2.484 16.903 1.00 89.94 99 ARG A CA 1
ATOM 828 C C . ARG A 1 99 ? -22.272 1.159 17.084 1.00 89.94 99 ARG A C 1
ATOM 830 O O . ARG A 1 99 ? -23.389 1.179 17.593 1.00 89.94 99 ARG A O 1
ATOM 837 N N . HIS A 1 100 ? -21.676 0.024 16.720 1.00 87.94 100 HIS A N 1
ATOM 838 C CA . HIS A 1 100 ? -22.321 -1.283 16.883 1.00 87.94 100 HIS A CA 1
ATOM 839 C C . HIS A 1 100 ? -22.438 -1.735 18.334 1.00 87.94 100 HIS A C 1
ATOM 841 O O . HIS A 1 100 ? -23.411 -2.414 18.653 1.00 87.94 100 HIS A O 1
ATOM 847 N N . ILE A 1 101 ? -21.523 -1.318 19.216 1.00 83.12 101 ILE A N 1
ATOM 848 C CA . ILE A 1 101 ? -21.720 -1.495 20.661 1.00 83.12 101 ILE A CA 1
ATOM 849 C C . ILE A 1 101 ? -22.964 -0.717 21.104 1.00 83.12 101 ILE A C 1
ATOM 851 O O . ILE A 1 101 ? -23.791 -1.249 21.839 1.00 83.12 101 ILE A O 1
ATOM 855 N N . TRP A 1 102 ? -23.163 0.504 20.590 1.00 78.56 102 TRP A N 1
ATOM 856 C CA . TRP A 1 102 ? -24.328 1.307 20.970 1.00 78.56 102 TRP A CA 1
ATOM 857 C C . TRP A 1 102 ? -25.675 0.835 20.440 1.00 78.56 102 TRP A C 1
ATOM 859 O O . TRP A 1 102 ? -26.688 0.938 21.132 1.00 78.56 102 TRP A O 1
ATOM 869 N N . LEU A 1 103 ? -25.710 0.359 19.200 1.00 77.12 103 LEU A N 1
ATOM 870 C CA . LEU A 1 103 ? -26.958 -0.006 18.530 1.00 77.12 103 LEU A CA 1
ATOM 871 C C . LEU A 1 103 ? -27.447 -1.416 18.868 1.00 77.12 103 LEU A C 1
ATOM 873 O O . LEU A 1 103 ? -28.516 -1.818 18.409 1.00 77.12 103 LEU A O 1
ATOM 877 N N . TYR A 1 104 ? -26.682 -2.196 19.626 1.00 77.12 104 TYR A N 1
ATOM 878 C CA . TYR A 1 104 ? -27.097 -3.546 19.961 1.00 77.12 104 TYR A CA 1
ATOM 879 C C . TYR A 1 104 ? -28.196 -3.512 21.039 1.00 77.12 104 TYR A C 1
ATOM 881 O O . TYR A 1 104 ? -28.037 -2.910 22.096 1.00 77.12 104 TYR A O 1
ATOM 889 N N . ALA A 1 105 ? -29.348 -4.126 20.750 1.00 61.12 105 ALA A N 1
ATOM 890 C CA . ALA A 1 105 ? -30.588 -3.943 21.516 1.00 61.12 105 ALA A CA 1
ATOM 891 C C . ALA A 1 105 ? -30.452 -4.289 23.009 1.00 61.12 105 ALA A C 1
ATOM 893 O O . ALA A 1 105 ? -31.008 -3.605 23.863 1.00 61.12 105 ALA A O 1
ATOM 894 N N . GLU A 1 106 ? -29.665 -5.314 23.337 1.00 63.28 106 GLU A N 1
ATOM 895 C CA . GLU A 1 106 ? -29.414 -5.698 24.729 1.00 63.28 106 GLU A CA 1
ATOM 896 C C . GLU A 1 106 ? -28.578 -4.652 25.479 1.00 63.28 106 GLU A C 1
ATOM 898 O O . GLU A 1 106 ? -28.779 -4.470 26.677 1.00 63.28 106 GLU A O 1
ATOM 903 N N . PHE A 1 107 ? -27.729 -3.880 24.786 1.00 67.81 107 PHE A N 1
ATOM 904 C CA . PHE A 1 107 ? -27.080 -2.726 25.403 1.00 67.81 107 PHE A CA 1
ATOM 905 C C . PHE A 1 107 ? -28.116 -1.667 25.739 1.00 67.81 107 PHE A C 1
ATOM 907 O O . PHE A 1 107 ? -28.157 -1.218 26.874 1.00 67.81 107 PHE A O 1
ATOM 914 N N . GLN A 1 108 ? -29.013 -1.323 24.814 1.00 68.75 108 GLN A N 1
ATOM 915 C CA . GLN A 1 108 ? -30.056 -0.325 25.076 1.00 68.75 108 GLN A CA 1
ATOM 916 C C . GLN A 1 108 ? -30.935 -0.701 26.282 1.00 68.75 108 GLN A C 1
ATOM 918 O O . GLN A 1 108 ? -31.224 0.164 27.108 1.00 68.75 108 GLN A O 1
ATOM 923 N N . MET A 1 109 ? -31.263 -1.991 26.445 1.00 68.62 109 MET A N 1
ATOM 924 C CA . MET A 1 109 ? -32.000 -2.494 27.613 1.00 68.62 109 MET A CA 1
ATOM 925 C C . MET A 1 109 ? -31.239 -2.325 28.938 1.00 68.62 109 MET A C 1
ATOM 927 O O . MET A 1 109 ? -31.863 -2.049 29.968 1.00 68.62 109 MET A O 1
ATOM 931 N N . ILE A 1 110 ? -29.903 -2.443 28.933 1.00 68.12 110 ILE A N 1
ATOM 932 C CA . ILE A 1 110 ? -29.080 -2.185 30.125 1.00 68.12 110 ILE A CA 1
ATOM 933 C C . ILE A 1 110 ? -29.267 -0.743 30.595 1.00 68.12 110 ILE A C 1
ATOM 935 O O . ILE A 1 110 ? -29.609 -0.528 31.758 1.00 68.12 110 ILE A O 1
ATOM 939 N N . PHE A 1 111 ? -29.108 0.227 29.691 1.00 67.00 111 PHE A N 1
ATOM 940 C CA . PHE A 1 111 ? -29.199 1.655 30.022 1.00 67.00 111 PHE A CA 1
ATOM 941 C C . PHE A 1 111 ? -30.616 2.097 30.388 1.00 67.00 111 PHE A C 1
ATOM 943 O O . PHE A 1 111 ? -30.765 3.060 31.136 1.00 67.00 111 PHE A O 1
ATOM 950 N N . SER A 1 112 ? -31.648 1.411 29.888 1.00 67.62 112 SER A N 1
ATOM 951 C CA . SER A 1 112 ? -33.040 1.769 30.167 1.00 67.62 112 SER A CA 1
ATOM 952 C C . SER A 1 112 ? -33.614 1.132 31.434 1.00 67.62 112 SER A C 1
ATOM 954 O O . SER A 1 112 ? -34.609 1.642 31.943 1.00 67.62 112 SER A O 1
ATOM 956 N N . SER A 1 113 ? -33.061 0.013 31.926 1.00 70.69 113 SER A N 1
ATOM 957 C CA . SER A 1 113 ? -33.730 -0.775 32.980 1.00 70.69 113 SER A CA 1
ATOM 958 C C . SER A 1 113 ? -32.836 -1.480 34.006 1.00 70.69 113 SER A C 1
ATOM 960 O O . SER A 1 113 ? -33.328 -1.817 35.081 1.00 70.69 113 SER A O 1
ATOM 962 N N . LEU A 1 114 ? -31.547 -1.714 33.724 1.00 66.94 114 LEU A N 1
ATOM 963 C CA . LEU A 1 114 ? -30.696 -2.576 34.565 1.00 66.94 114 LEU A CA 1
ATOM 964 C C . LEU A 1 114 ? -29.685 -1.815 35.431 1.00 66.94 114 LEU A C 1
ATOM 966 O O . LEU A 1 114 ? -29.130 -2.405 36.361 1.00 66.94 114 LEU A O 1
ATOM 970 N N . ILE A 1 115 ? -29.429 -0.540 35.135 1.00 73.06 115 ILE A N 1
ATOM 971 C CA . ILE A 1 115 ? -28.490 0.316 35.873 1.00 73.06 115 ILE A CA 1
ATOM 972 C C . ILE A 1 115 ? -29.118 1.676 36.176 1.00 73.06 115 ILE A C 1
ATOM 974 O O . ILE A 1 115 ? -30.021 2.129 35.474 1.00 73.06 115 ILE A O 1
ATOM 978 N N . ASN A 1 116 ? -28.642 2.345 37.229 1.00 79.38 116 ASN A N 1
ATOM 979 C CA . ASN A 1 116 ? -29.101 3.700 37.538 1.00 79.38 116 ASN A CA 1
ATOM 980 C C . ASN A 1 116 ? -28.477 4.746 36.590 1.00 79.38 116 ASN A C 1
ATOM 982 O O . ASN A 1 116 ? -27.494 4.478 35.897 1.00 79.38 116 ASN A O 1
ATOM 986 N N . GLN A 1 117 ? -29.029 5.964 36.587 1.00 76.31 117 GLN A N 1
ATOM 987 C CA . GLN A 1 117 ? -28.588 7.046 35.694 1.00 76.31 117 GLN A CA 1
ATOM 988 C C . GLN A 1 117 ? -27.097 7.384 35.834 1.00 76.31 117 GLN A C 1
ATOM 990 O O . GLN A 1 117 ? -26.421 7.599 34.830 1.00 76.31 117 GLN A O 1
ATOM 995 N N . GLN A 1 118 ? -26.560 7.388 37.057 1.00 79.31 118 GLN A N 1
ATOM 996 C CA . GLN A 1 118 ? -25.145 7.682 37.281 1.00 79.31 118 GLN A CA 1
ATOM 997 C C . GLN A 1 118 ? -24.251 6.604 36.652 1.00 79.31 118 GLN A C 1
ATOM 999 O O . GLN A 1 118 ? -23.316 6.922 35.926 1.00 79.31 118 GLN A O 1
ATOM 1004 N N . GLN A 1 119 ? -24.586 5.328 36.847 1.00 77.31 119 GLN A N 1
ATOM 1005 C CA . GLN A 1 119 ? -23.858 4.193 36.271 1.00 77.31 119 GLN A CA 1
ATOM 1006 C C . GLN A 1 119 ? -23.922 4.169 34.740 1.00 77.31 119 GLN A C 1
ATOM 1008 O O . GLN A 1 119 ? -22.935 3.827 34.082 1.00 77.31 119 GLN A O 1
ATOM 1013 N N . ALA A 1 120 ? -25.069 4.547 34.170 1.00 77.38 120 ALA A N 1
ATOM 1014 C CA . ALA A 1 120 ? -25.234 4.733 32.735 1.00 77.38 120 ALA A CA 1
ATOM 1015 C C . ALA A 1 120 ? -24.269 5.802 32.203 1.00 77.38 120 ALA A C 1
ATOM 1017 O O . ALA A 1 120 ? -23.512 5.540 31.267 1.00 77.38 120 ALA A O 1
ATOM 1018 N N . LEU A 1 121 ? -24.227 6.973 32.845 1.00 79.44 121 LEU A N 1
ATOM 1019 C CA . LEU A 1 121 ? -23.298 8.046 32.482 1.00 79.44 121 LEU A CA 1
ATOM 1020 C C . LEU A 1 121 ? -21.835 7.608 32.614 1.00 79.44 121 LEU A C 1
ATOM 1022 O O . LEU A 1 121 ? -21.038 7.851 31.710 1.00 79.44 121 LEU A O 1
ATOM 1026 N N . ASP A 1 122 ? -21.484 6.912 33.694 1.00 80.56 122 ASP A N 1
ATOM 1027 C CA . ASP A 1 122 ? -20.122 6.433 33.932 1.00 80.56 122 ASP A CA 1
ATOM 1028 C C . ASP A 1 122 ? -19.664 5.433 32.854 1.00 80.56 122 ASP A C 1
ATOM 1030 O O . ASP A 1 122 ? -18.545 5.525 32.346 1.00 80.56 122 ASP A O 1
ATOM 1034 N N . THR A 1 123 ? -20.537 4.498 32.468 1.00 79.88 123 THR A N 1
ATOM 1035 C CA . THR A 1 123 ? -20.249 3.489 31.431 1.00 79.88 123 THR A CA 1
ATOM 1036 C C . THR A 1 123 ? -20.116 4.137 30.054 1.00 79.88 123 THR A C 1
ATOM 1038 O O . THR A 1 123 ? -19.208 3.802 29.288 1.00 79.88 123 THR A O 1
ATOM 1041 N N . LEU A 1 124 ? -20.981 5.107 29.748 1.00 81.62 124 LEU A N 1
ATOM 1042 C CA . LEU A 1 124 ? -20.938 5.878 28.507 1.00 81.62 124 LEU A CA 1
ATOM 1043 C C . LEU A 1 124 ? -19.644 6.693 28.403 1.00 81.62 124 LEU A C 1
ATOM 1045 O O . LEU A 1 124 ? -18.926 6.568 27.410 1.00 81.62 124 LEU A O 1
ATOM 1049 N N . ASN A 1 125 ? -19.296 7.444 29.450 1.00 83.94 125 ASN A N 1
ATOM 1050 C CA . ASN A 1 125 ? -18.058 8.221 29.508 1.00 83.94 125 ASN A CA 1
ATOM 1051 C C . ASN A 1 125 ? -16.827 7.322 29.373 1.00 83.94 125 ASN A C 1
ATOM 1053 O O . ASN A 1 125 ? -15.902 7.645 28.629 1.00 83.94 125 ASN A O 1
ATOM 1057 N N . ARG A 1 126 ? -16.831 6.155 30.030 1.00 84.25 126 ARG A N 1
ATOM 1058 C CA . ARG A 1 126 ? -15.732 5.193 29.926 1.00 84.25 126 ARG A CA 1
ATOM 1059 C C . ARG A 1 126 ? -15.579 4.630 28.513 1.00 84.25 126 ARG A C 1
ATOM 1061 O O . ARG A 1 126 ? -14.456 4.503 28.032 1.00 84.25 126 ARG A O 1
ATOM 1068 N N . THR A 1 127 ? -16.691 4.320 27.851 1.00 85.50 127 THR A N 1
ATOM 1069 C CA . THR A 1 127 ? -16.700 3.833 26.464 1.00 85.50 127 THR A CA 1
ATOM 1070 C C . THR A 1 127 ? -16.141 4.879 25.512 1.00 85.50 127 THR A C 1
ATOM 1072 O O . THR A 1 127 ? -15.282 4.563 24.694 1.00 85.50 127 THR A O 1
ATOM 1075 N N . ILE A 1 128 ? -16.601 6.126 25.633 1.00 86.50 128 ILE A N 1
ATOM 1076 C CA . ILE A 1 128 ? -16.112 7.244 24.821 1.00 86.50 128 ILE A CA 1
ATOM 1077 C C . ILE A 1 128 ? -14.603 7.391 25.007 1.00 86.50 128 ILE A C 1
ATOM 1079 O O . ILE A 1 128 ? -13.865 7.301 24.030 1.00 86.50 128 ILE A O 1
ATOM 1083 N N . LEU A 1 129 ? -14.150 7.479 26.260 1.00 86.88 129 LEU A N 1
ATOM 1084 C CA . LEU A 1 129 ? -12.739 7.639 26.591 1.00 86.88 129 LEU A CA 1
ATOM 1085 C C . LEU A 1 129 ? -11.870 6.511 26.014 1.00 86.88 129 LEU A C 1
ATOM 1087 O O . LEU A 1 129 ? -10.800 6.778 25.473 1.00 86.88 129 LEU A O 1
ATOM 1091 N N . LEU A 1 130 ? -12.327 5.254 26.085 1.00 87.88 130 LEU A N 1
ATOM 1092 C CA . LEU A 1 130 ? -11.598 4.124 25.507 1.00 87.88 130 LEU A CA 1
ATOM 1093 C C . LEU A 1 130 ? -11.411 4.275 23.992 1.00 87.88 130 LEU A C 1
ATOM 1095 O O . LEU A 1 130 ? -10.306 4.079 23.491 1.00 87.88 130 LEU A O 1
ATOM 1099 N N . PHE A 1 131 ? -12.476 4.610 23.264 1.00 90.88 131 PHE A N 1
ATOM 1100 C CA . PHE A 1 131 ? -12.407 4.770 21.810 1.00 90.88 131 PHE A CA 1
ATOM 1101 C C . PHE A 1 131 ? -11.642 6.022 21.384 1.00 90.88 131 PHE A C 1
ATOM 1103 O O . PHE A 1 131 ? -11.028 6.010 20.317 1.00 90.88 131 PHE A O 1
ATOM 1110 N N . ASP A 1 132 ? -11.639 7.073 22.199 1.00 91.50 132 ASP A N 1
ATOM 1111 C CA . ASP A 1 132 ? -10.834 8.267 21.951 1.00 91.50 132 ASP A CA 1
ATOM 1112 C C . ASP A 1 132 ? -9.337 7.934 22.088 1.00 91.50 132 ASP A C 1
ATOM 1114 O O . ASP A 1 132 ? -8.550 8.264 21.198 1.00 91.50 132 ASP A O 1
ATOM 1118 N N . TYR A 1 133 ? -8.949 7.175 23.124 1.00 90.88 133 TYR A N 1
ATOM 1119 C CA . TYR A 1 133 ? -7.583 6.651 23.250 1.00 90.88 133 TYR A CA 1
ATOM 1120 C C . TYR A 1 133 ? -7.215 5.693 22.118 1.00 90.88 133 TYR A C 1
ATOM 1122 O O . TYR A 1 133 ? -6.133 5.823 21.550 1.00 90.88 133 TYR A O 1
ATOM 1130 N N . ALA A 1 134 ? -8.118 4.777 21.752 1.00 92.25 134 ALA A N 1
ATOM 1131 C CA . ALA A 1 134 ? -7.908 3.878 20.623 1.00 92.25 134 ALA A CA 1
ATOM 1132 C C . ALA A 1 134 ? -7.643 4.675 19.344 1.00 92.25 134 ALA A C 1
ATOM 1134 O O . ALA A 1 134 ? -6.644 4.440 18.677 1.00 92.25 134 ALA A O 1
ATOM 1135 N N . SER A 1 135 ? -8.491 5.664 19.046 1.00 94.38 135 SER A N 1
ATOM 1136 C CA . SER A 1 135 ? -8.368 6.518 17.862 1.00 94.38 135 SER A CA 1
ATOM 1137 C C . SER A 1 135 ? -7.052 7.295 17.848 1.00 94.38 135 SER A C 1
ATOM 1139 O O . SER A 1 135 ? -6.431 7.411 16.793 1.00 94.38 135 SER A O 1
ATOM 1141 N N . TYR A 1 136 ? -6.591 7.793 18.997 1.00 94.19 136 TYR A N 1
ATOM 1142 C CA . TYR A 1 136 ? -5.290 8.451 19.101 1.00 94.19 136 TYR A CA 1
ATOM 1143 C C . TYR A 1 136 ? -4.130 7.475 18.851 1.00 94.19 136 TYR A C 1
ATOM 1145 O O . TYR A 1 136 ? -3.284 7.733 17.993 1.00 94.19 136 TYR A O 1
ATOM 1153 N N . ASP A 1 137 ? -4.099 6.344 19.561 1.00 93.69 137 ASP A N 1
ATOM 1154 C CA . ASP A 1 137 ? -2.981 5.399 19.509 1.00 93.69 137 ASP A CA 1
ATOM 1155 C C . ASP A 1 137 ? -2.841 4.730 18.141 1.00 93.69 137 ASP A C 1
ATOM 1157 O O . ASP A 1 137 ? -1.728 4.646 17.621 1.00 93.69 137 ASP A O 1
ATOM 1161 N N . VAL A 1 138 ? -3.952 4.312 17.526 1.00 95.75 138 VAL A N 1
ATOM 1162 C CA . VAL A 1 138 ? -3.932 3.705 16.186 1.00 95.75 138 VAL A CA 1
ATOM 1163 C C . VAL A 1 138 ? -3.498 4.707 15.120 1.00 95.75 138 VAL A C 1
ATOM 1165 O O . VAL A 1 138 ? -2.720 4.357 14.240 1.00 95.75 138 VAL A O 1
ATOM 1168 N N . THR A 1 139 ? -3.953 5.962 15.206 1.00 97.19 139 THR A N 1
ATOM 1169 C CA . THR A 1 139 ? -3.586 7.019 14.252 1.00 97.19 139 THR A CA 1
ATOM 1170 C C . THR A 1 139 ? -2.104 7.343 14.368 1.00 97.19 139 THR A C 1
ATOM 1172 O O . THR A 1 139 ? -1.403 7.404 13.358 1.00 97.19 139 THR A O 1
ATOM 1175 N N . ARG A 1 140 ? -1.609 7.502 15.602 1.00 96.19 140 ARG A N 1
ATOM 1176 C CA . ARG A 1 140 ? -0.194 7.755 15.879 1.00 96.19 140 ARG A CA 1
ATOM 1177 C C . ARG A 1 140 ? 0.684 6.616 15.368 1.00 96.19 140 ARG A C 1
ATOM 1179 O O . ARG A 1 140 ? 1.653 6.887 14.668 1.00 96.19 140 ARG A O 1
ATOM 1186 N N . GLU A 1 141 ? 0.346 5.365 15.681 1.00 95.81 141 GLU A N 1
ATOM 1187 C CA . GLU A 1 141 ? 1.128 4.209 15.228 1.00 95.81 141 GLU A CA 1
ATOM 1188 C C . GLU A 1 141 ? 1.132 4.104 13.703 1.00 95.81 141 GLU A C 1
ATOM 1190 O O . GLU A 1 141 ? 2.193 3.978 13.099 1.00 95.81 141 GLU A O 1
ATOM 1195 N N . TYR A 1 142 ? -0.032 4.246 13.065 1.00 94.94 142 TYR A N 1
ATOM 1196 C CA . TYR A 1 142 ? -0.137 4.217 11.608 1.00 94.94 142 TYR A CA 1
ATOM 1197 C C . TYR A 1 142 ? 0.715 5.327 10.968 1.00 94.94 142 TYR A C 1
ATOM 1199 O O . TYR A 1 142 ? 1.405 5.098 9.976 1.00 94.94 142 TYR A O 1
ATOM 1207 N N . GLN A 1 143 ? 0.732 6.529 11.550 1.00 94.56 143 GLN A N 1
ATOM 1208 C CA . GLN A 1 143 ? 1.574 7.622 11.068 1.00 94.56 143 GLN A CA 1
ATOM 1209 C C . GLN A 1 143 ? 3.073 7.305 11.199 1.00 94.56 143 GLN A C 1
ATOM 1211 O O . GLN A 1 143 ? 3.847 7.641 10.300 1.00 94.56 143 GLN A O 1
ATOM 1216 N N . GLU A 1 144 ? 3.499 6.663 12.287 1.00 93.31 144 GLU A N 1
ATOM 1217 C CA . GLU A 1 144 ? 4.888 6.223 12.457 1.00 93.31 144 GLU A CA 1
ATOM 1218 C C . GLU A 1 144 ? 5.267 5.117 11.463 1.00 93.31 144 GLU A C 1
ATOM 1220 O O . GLU A 1 144 ? 6.356 5.171 10.891 1.00 93.31 144 GLU A O 1
ATOM 1225 N N . LEU A 1 145 ? 4.360 4.176 11.176 1.00 90.81 145 LEU A N 1
ATOM 1226 C CA . LEU A 1 145 ? 4.547 3.176 10.118 1.00 90.81 145 LEU A CA 1
ATOM 1227 C C . LEU A 1 145 ? 4.755 3.849 8.756 1.00 90.81 145 LEU A C 1
ATOM 1229 O O . LEU A 1 145 ? 5.764 3.594 8.107 1.00 90.81 145 LEU A O 1
ATOM 1233 N N . MET A 1 146 ? 3.896 4.802 8.381 1.00 88.50 146 MET A N 1
ATOM 1234 C CA . MET A 1 146 ? 4.043 5.559 7.129 1.00 88.50 146 MET A CA 1
ATOM 1235 C C . MET A 1 146 ? 5.376 6.317 7.036 1.00 88.50 146 MET A C 1
ATOM 1237 O O . MET A 1 146 ? 5.976 6.403 5.963 1.00 88.50 146 MET A O 1
ATOM 1241 N N . LYS A 1 147 ? 5.846 6.907 8.144 1.00 89.00 147 LYS A N 1
ATOM 1242 C CA . LYS A 1 147 ? 7.142 7.603 8.181 1.00 89.00 147 LYS A CA 1
ATOM 1243 C C . LYS A 1 147 ? 8.302 6.632 7.986 1.00 89.00 147 LYS A C 1
ATOM 1245 O O . LYS A 1 147 ? 9.210 6.945 7.218 1.00 89.00 147 LYS A O 1
ATOM 1250 N N . ARG A 1 148 ? 8.270 5.478 8.662 1.00 87.19 148 ARG A N 1
ATOM 1251 C CA . ARG A 1 148 ? 9.276 4.416 8.511 1.00 87.19 148 ARG A CA 1
ATOM 1252 C C . ARG A 1 148 ? 9.303 3.905 7.075 1.00 87.19 148 ARG A C 1
ATOM 1254 O O . ARG A 1 148 ? 10.370 3.888 6.475 1.00 87.19 148 ARG A O 1
ATOM 1261 N N . ASP A 1 149 ? 8.142 3.618 6.492 1.00 85.00 149 ASP A N 1
ATOM 1262 C CA . ASP A 1 149 ? 8.031 3.130 5.114 1.00 85.00 149 ASP A CA 1
ATOM 1263 C C . ASP A 1 149 ? 8.593 4.133 4.098 1.00 85.00 149 ASP A C 1
ATOM 1265 O O . ASP A 1 149 ? 9.359 3.789 3.193 1.00 85.00 149 ASP A O 1
ATOM 1269 N N . LYS A 1 150 ? 8.296 5.424 4.298 1.00 84.88 150 LYS A N 1
ATOM 1270 C CA . LYS A 1 150 ? 8.876 6.507 3.497 1.00 84.88 150 LYS A CA 1
ATOM 1271 C C . LYS A 1 150 ? 10.397 6.586 3.651 1.00 84.88 150 LYS A C 1
ATOM 1273 O O . LYS A 1 150 ? 11.084 6.802 2.656 1.00 84.88 150 LYS A O 1
ATOM 1278 N N . LEU A 1 151 ? 10.922 6.438 4.866 1.00 87.62 151 LEU A N 1
ATOM 1279 C CA . LEU A 1 151 ? 12.363 6.482 5.114 1.00 87.62 151 LEU A CA 1
ATOM 1280 C C . LEU A 1 151 ? 13.082 5.299 4.456 1.00 87.62 151 LEU A C 1
ATOM 1282 O O . LEU A 1 151 ? 14.096 5.509 3.798 1.00 87.62 151 LEU A O 1
ATOM 1286 N N . GLU A 1 152 ? 12.539 4.087 4.568 1.00 87.12 152 GLU A N 1
ATOM 1287 C CA . GLU A 1 152 ? 13.089 2.911 3.882 1.00 87.12 152 GLU A CA 1
ATOM 1288 C C . GLU A 1 152 ? 13.029 3.068 2.358 1.00 87.12 152 GLU A C 1
ATOM 1290 O O . GLU A 1 152 ? 14.000 2.772 1.663 1.00 87.12 152 GLU A O 1
ATOM 1295 N N . SER A 1 153 ? 11.942 3.641 1.832 1.00 86.56 153 SER A N 1
ATOM 1296 C CA . SER A 1 153 ? 11.853 3.981 0.407 1.00 86.56 153 SER A CA 1
ATOM 1297 C C . SER A 1 153 ? 12.965 4.937 -0.034 1.00 86.56 153 SER A C 1
ATOM 1299 O O . SER A 1 153 ? 13.522 4.779 -1.116 1.00 86.56 153 SER A O 1
ATOM 1301 N N . ILE A 1 154 ? 13.274 5.946 0.787 1.00 88.94 154 ILE A N 1
ATOM 1302 C CA . ILE A 1 154 ? 14.332 6.922 0.501 1.00 88.94 154 ILE A CA 1
ATOM 1303 C C . ILE A 1 154 ? 15.699 6.241 0.504 1.00 88.94 154 ILE A C 1
ATOM 1305 O O . ILE A 1 154 ? 16.446 6.439 -0.445 1.00 88.94 154 ILE A O 1
ATOM 1309 N N . LYS A 1 155 ? 15.991 5.379 1.485 1.00 90.69 155 LYS A N 1
ATOM 1310 C CA . LYS A 1 155 ? 17.255 4.624 1.525 1.00 90.69 155 LYS A CA 1
ATOM 1311 C C . LYS A 1 155 ? 17.463 3.780 0.266 1.00 90.69 155 LYS A C 1
ATOM 1313 O O . LYS A 1 155 ? 18.559 3.751 -0.284 1.00 90.69 155 LYS A O 1
ATOM 1318 N N . LEU A 1 156 ? 16.410 3.116 -0.215 1.00 90.31 156 LEU A N 1
ATOM 1319 C CA . LEU A 1 156 ? 16.462 2.349 -1.464 1.00 90.31 156 LEU A CA 1
ATOM 1320 C C . LEU A 1 156 ? 16.777 3.239 -2.672 1.00 90.31 156 LEU A C 1
ATOM 1322 O O . LEU A 1 156 ? 17.557 2.847 -3.540 1.00 90.31 156 LEU A O 1
ATOM 1326 N N . LEU A 1 157 ? 16.199 4.442 -2.722 1.00 91.94 157 LEU A N 1
ATOM 1327 C CA . LEU A 1 157 ? 16.506 5.418 -3.765 1.00 91.94 157 LEU A CA 1
ATOM 1328 C C . LEU A 1 157 ? 17.930 5.968 -3.650 1.00 91.94 157 LEU A C 1
ATOM 1330 O O . LEU A 1 157 ? 18.580 6.114 -4.676 1.00 91.94 157 LEU A O 1
ATOM 1334 N N . ASP A 1 158 ? 18.439 6.205 -2.441 1.00 93.56 158 ASP A N 1
ATOM 1335 C CA . ASP A 1 158 ? 19.816 6.666 -2.223 1.00 93.56 158 ASP A CA 1
ATOM 1336 C C . ASP A 1 158 ? 20.832 5.627 -2.738 1.00 93.56 158 ASP A C 1
ATOM 1338 O O . ASP A 1 158 ? 21.808 5.979 -3.406 1.00 93.56 158 ASP A O 1
ATOM 1342 N N . ILE A 1 159 ? 20.577 4.334 -2.496 1.00 93.38 159 ILE A N 1
ATOM 1343 C CA . ILE A 1 159 ? 21.386 3.224 -3.033 1.00 93.38 159 ILE A CA 1
ATOM 1344 C C . ILE A 1 159 ? 21.316 3.201 -4.560 1.00 93.38 159 ILE A C 1
ATOM 1346 O O . ILE A 1 159 ? 22.339 3.061 -5.229 1.00 93.38 159 ILE A O 1
ATOM 1350 N N . LEU A 1 160 ? 20.117 3.339 -5.127 1.00 93.00 160 LEU A N 1
ATOM 1351 C CA . LEU A 1 160 ? 19.925 3.358 -6.574 1.00 93.00 160 LEU A CA 1
ATOM 1352 C C . LEU A 1 160 ? 20.647 4.539 -7.237 1.00 93.00 160 LEU A C 1
ATOM 1354 O O . LEU A 1 160 ? 21.296 4.357 -8.264 1.00 93.00 160 LEU A O 1
ATOM 1358 N N . GLU A 1 161 ? 20.553 5.732 -6.651 1.00 93.88 161 GLU A N 1
ATOM 1359 C CA . GLU A 1 161 ? 21.210 6.953 -7.126 1.00 93.88 161 GLU A CA 1
ATOM 1360 C C . GLU A 1 161 ? 22.739 6.830 -7.030 1.00 93.88 161 GLU A C 1
ATOM 1362 O O . GLU A 1 161 ? 23.442 7.180 -7.979 1.00 93.88 161 GLU A O 1
ATOM 1367 N N . SER A 1 162 ? 23.255 6.250 -5.942 1.00 96.12 162 SER A N 1
ATOM 1368 C CA . SER A 1 162 ? 24.696 6.033 -5.740 1.00 96.12 162 SER A CA 1
ATOM 1369 C C . SER A 1 162 ? 25.289 5.017 -6.722 1.00 96.12 162 SER A C 1
ATOM 1371 O O . SER A 1 162 ? 26.442 5.148 -7.126 1.00 96.12 162 SER A O 1
ATOM 1373 N N . ASN A 1 163 ? 24.489 4.041 -7.159 1.00 96.62 163 ASN A N 1
ATOM 1374 C CA . ASN A 1 163 ? 24.911 2.962 -8.058 1.00 96.62 163 ASN A CA 1
ATOM 1375 C C . ASN A 1 163 ? 24.351 3.118 -9.488 1.00 96.62 163 ASN A C 1
ATOM 1377 O O . ASN A 1 163 ? 24.391 2.191 -10.301 1.00 96.62 163 ASN A O 1
ATOM 1381 N N . VAL A 1 164 ? 23.837 4.306 -9.832 1.00 96.56 164 VAL A N 1
ATOM 1382 C CA . VAL A 1 164 ? 23.072 4.527 -11.069 1.00 96.56 164 VAL A CA 1
ATOM 1383 C C . VAL A 1 164 ? 23.863 4.213 -12.340 1.00 96.56 164 VAL A C 1
ATOM 1385 O O . VAL A 1 164 ? 23.310 3.677 -13.301 1.00 96.56 164 VAL A O 1
ATOM 1388 N N . VAL A 1 165 ? 25.165 4.511 -12.354 1.00 97.06 165 VAL A N 1
ATOM 1389 C CA . VAL A 1 165 ? 26.040 4.283 -13.516 1.00 97.06 165 VAL A CA 1
ATOM 1390 C C . VAL A 1 165 ? 26.220 2.790 -13.776 1.00 97.06 165 VAL A C 1
ATOM 1392 O O . VAL A 1 165 ? 26.131 2.354 -14.925 1.00 97.06 165 VAL A O 1
ATOM 1395 N N . GLU A 1 166 ? 26.437 2.004 -12.721 1.00 97.31 166 GLU A N 1
ATOM 1396 C CA . GLU A 1 166 ? 26.576 0.552 -12.813 1.00 97.31 166 GLU A CA 1
ATOM 1397 C C . GLU A 1 166 ? 25.267 -0.093 -13.277 1.00 97.31 166 GLU A C 1
ATOM 1399 O O . GLU A 1 166 ? 25.246 -0.846 -14.253 1.00 97.31 166 GLU A O 1
ATOM 1404 N N . ILE A 1 167 ? 24.150 0.265 -12.640 1.00 97.31 167 ILE A N 1
ATOM 1405 C CA . ILE A 1 167 ? 22.830 -0.288 -12.961 1.00 97.31 167 ILE A CA 1
ATOM 1406 C C . ILE A 1 167 ? 22.441 0.060 -14.408 1.00 97.31 167 ILE A C 1
ATOM 1408 O O . ILE A 1 167 ? 21.990 -0.807 -15.164 1.00 97.31 167 ILE A O 1
ATOM 1412 N N . ALA A 1 168 ? 22.690 1.297 -14.850 1.00 98.00 168 ALA A N 1
ATOM 1413 C CA . ALA A 1 168 ? 22.477 1.712 -16.236 1.00 98.00 168 ALA A CA 1
ATOM 1414 C C . ALA A 1 168 ? 23.397 0.979 -17.226 1.00 98.00 168 ALA A C 1
ATOM 1416 O O . ALA A 1 168 ? 22.970 0.629 -18.330 1.00 98.00 168 ALA A O 1
ATOM 1417 N N . ALA A 1 169 ? 24.650 0.714 -16.847 1.00 98.00 169 ALA A N 1
ATOM 1418 C CA . ALA A 1 169 ? 25.581 -0.062 -17.658 1.00 98.00 169 ALA A CA 1
ATOM 1419 C C . ALA A 1 169 ? 25.119 -1.519 -17.827 1.00 98.00 169 ALA A C 1
ATOM 1421 O O . ALA A 1 169 ? 25.214 -2.052 -18.940 1.00 98.00 169 ALA A O 1
ATOM 1422 N N . ASN A 1 170 ? 24.592 -2.135 -16.766 1.00 97.81 170 ASN A N 1
ATOM 1423 C CA . ASN A 1 170 ? 24.035 -3.490 -16.778 1.00 97.81 170 ASN A CA 1
ATOM 1424 C C . ASN A 1 170 ? 22.757 -3.568 -17.621 1.00 97.81 170 ASN A C 1
ATOM 1426 O O . ASN A 1 170 ? 22.600 -4.483 -18.437 1.00 97.81 170 ASN A O 1
ATOM 1430 N N . TRP A 1 171 ? 21.881 -2.566 -17.512 1.00 98.31 171 TRP A N 1
ATOM 1431 C CA . TRP A 1 171 ? 20.726 -2.415 -18.398 1.00 98.31 171 TRP A CA 1
ATOM 1432 C C . TRP A 1 171 ? 21.136 -2.332 -19.868 1.00 98.31 171 TRP A C 1
ATOM 1434 O O . TRP A 1 171 ? 20.672 -3.144 -20.670 1.00 98.31 171 TRP A O 1
ATOM 1444 N N . ALA A 1 172 ? 22.055 -1.426 -20.212 1.00 98.19 172 ALA A N 1
ATOM 1445 C CA . ALA A 1 172 ? 22.504 -1.238 -21.588 1.00 98.19 172 ALA A CA 1
ATOM 1446 C C . ALA A 1 172 ? 23.165 -2.508 -22.154 1.00 98.19 172 ALA A C 1
ATOM 1448 O O . ALA A 1 172 ? 22.955 -2.856 -23.314 1.00 98.19 172 ALA A O 1
ATOM 1449 N N . ALA A 1 173 ? 23.933 -3.239 -21.339 1.00 97.62 173 ALA A N 1
ATOM 1450 C CA . ALA A 1 173 ? 24.510 -4.524 -21.734 1.00 97.62 173 ALA A CA 1
ATOM 1451 C C . ALA A 1 173 ? 23.441 -5.607 -21.972 1.00 97.62 173 ALA A C 1
ATOM 1453 O O . ALA A 1 173 ? 23.610 -6.439 -22.863 1.00 97.62 173 ALA A O 1
ATOM 1454 N N . THR A 1 174 ? 22.353 -5.583 -21.197 1.00 98.00 174 THR A N 1
ATOM 1455 C CA . THR A 1 174 ? 21.253 -6.552 -21.289 1.00 98.00 174 THR A CA 1
ATOM 1456 C C . THR A 1 174 ? 20.428 -6.335 -22.552 1.00 98.00 174 THR A C 1
ATOM 1458 O O . THR A 1 174 ? 20.309 -7.251 -23.361 1.00 98.00 174 THR A O 1
ATOM 1461 N N . VAL A 1 175 ? 19.918 -5.120 -22.782 1.00 98.12 175 VAL A N 1
ATOM 1462 C CA . VAL A 1 175 ? 19.062 -4.833 -23.952 1.00 98.12 175 VAL A CA 1
ATOM 1463 C C . VAL A 1 175 ? 19.808 -4.982 -25.282 1.00 98.12 175 VAL A C 1
ATOM 1465 O O . VAL A 1 175 ? 19.210 -5.280 -26.307 1.00 98.12 175 VAL A O 1
ATOM 1468 N N . ARG A 1 176 ? 21.140 -4.862 -25.287 1.00 97.88 176 ARG A N 1
ATOM 1469 C CA . ARG A 1 176 ? 21.959 -5.110 -26.485 1.00 97.88 176 ARG A CA 1
ATOM 1470 C C . ARG A 1 176 ? 22.139 -6.585 -26.847 1.00 97.88 176 ARG A C 1
ATOM 1472 O O . ARG A 1 176 ? 22.715 -6.868 -27.892 1.00 97.88 176 ARG A O 1
ATOM 1479 N N . LYS A 1 177 ? 21.735 -7.510 -25.975 1.00 97.06 177 LYS A N 1
ATOM 1480 C CA . LYS A 1 177 ? 21.890 -8.961 -26.171 1.00 97.06 177 LYS A CA 1
ATOM 1481 C C . LYS A 1 177 ? 20.573 -9.725 -26.061 1.00 97.06 177 LYS A C 1
ATOM 1483 O O . LYS A 1 177 ? 20.508 -10.879 -26.472 1.00 97.06 177 LYS A O 1
ATOM 1488 N N . ASP A 1 178 ? 19.547 -9.115 -25.476 1.00 97.31 178 ASP A N 1
ATOM 1489 C CA . ASP A 1 178 ? 18.250 -9.743 -25.274 1.00 97.31 178 ASP A CA 1
ATOM 1490 C C . ASP A 1 178 ? 17.513 -9.893 -26.620 1.00 97.31 178 ASP A C 1
ATOM 1492 O O . ASP A 1 178 ? 17.467 -8.981 -27.447 1.00 97.31 178 ASP A O 1
ATOM 1496 N N . ARG A 1 179 ? 16.964 -11.086 -26.862 1.00 96.50 179 ARG A N 1
ATOM 1497 C CA . ARG A 1 179 ? 16.256 -11.447 -28.101 1.00 96.50 179 ARG A CA 1
ATOM 1498 C C . ARG A 1 179 ? 14.931 -10.685 -28.274 1.00 96.50 179 ARG A C 1
ATOM 1500 O O . ARG A 1 179 ? 14.388 -10.681 -29.370 1.00 96.50 179 ARG A O 1
ATOM 1507 N N . GLN A 1 180 ? 14.396 -10.099 -27.201 1.00 96.25 180 GLN A N 1
ATOM 1508 C CA . GLN A 1 180 ? 13.202 -9.252 -27.193 1.00 96.25 180 GLN A CA 1
ATOM 1509 C C . GLN A 1 180 ? 13.511 -7.778 -27.517 1.00 96.25 180 GLN A C 1
ATOM 1511 O O . GLN A 1 180 ? 12.578 -6.985 -27.552 1.00 96.25 180 GLN A O 1
ATOM 1516 N N . THR A 1 181 ? 14.779 -7.389 -27.701 1.00 96.88 181 THR A N 1
ATOM 1517 C CA . THR A 1 181 ? 15.192 -5.990 -27.934 1.00 96.88 181 THR A CA 1
ATOM 1518 C C . THR A 1 181 ? 16.191 -5.872 -29.087 1.00 96.88 181 THR A C 1
ATOM 1520 O O . THR A 1 181 ? 17.287 -5.334 -28.932 1.00 96.88 181 THR A O 1
ATOM 1523 N N . VAL A 1 182 ? 15.842 -6.412 -30.254 1.00 97.56 182 VAL A N 1
ATOM 1524 C CA . VAL A 1 182 ? 16.730 -6.500 -31.423 1.00 97.56 182 VAL A CA 1
ATOM 1525 C C . VAL A 1 182 ? 17.151 -5.116 -31.926 1.00 97.56 182 VAL A C 1
ATOM 1527 O O . VAL A 1 182 ? 18.312 -4.921 -32.290 1.00 97.56 182 VAL A O 1
ATOM 1530 N N . TYR A 1 183 ? 16.263 -4.118 -31.883 1.00 97.00 183 TYR A N 1
ATOM 1531 C CA . TYR A 1 183 ? 16.579 -2.755 -32.329 1.00 97.00 183 TYR A CA 1
ATOM 1532 C C . TYR A 1 183 ? 17.606 -2.067 -31.422 1.00 97.00 183 TYR A C 1
ATOM 1534 O O . TYR A 1 183 ? 18.321 -1.168 -31.868 1.00 97.00 183 TYR A O 1
ATOM 1542 N N . TYR A 1 184 ? 17.756 -2.524 -30.175 1.00 97.19 184 TYR A N 1
ATOM 1543 C CA . TYR A 1 184 ? 18.764 -2.007 -29.251 1.00 97.19 184 TYR A CA 1
ATOM 1544 C C . TYR A 1 184 ? 20.175 -2.545 -29.528 1.00 97.19 184 TYR A C 1
ATOM 1546 O O . TYR A 1 184 ? 21.144 -1.907 -29.116 1.00 97.19 184 TYR A O 1
ATOM 1554 N N . HIS A 1 185 ? 20.338 -3.678 -30.228 1.00 97.06 185 HIS A N 1
ATOM 1555 C CA . HIS A 1 185 ? 21.643 -4.349 -30.414 1.00 97.06 185 HIS A CA 1
ATOM 1556 C C . HIS A 1 185 ? 22.679 -3.452 -31.102 1.00 97.06 185 HIS A C 1
ATOM 1558 O O . HIS A 1 185 ? 23.857 -3.445 -30.721 1.00 97.06 185 HIS A O 1
ATOM 1564 N N . ASN A 1 186 ? 22.213 -2.648 -32.060 1.00 93.44 186 ASN A N 1
ATOM 1565 C CA . ASN A 1 186 ? 23.033 -1.748 -32.871 1.00 93.44 186 ASN A CA 1
ATOM 1566 C C . ASN A 1 186 ? 23.235 -0.360 -32.242 1.00 93.44 186 ASN A C 1
ATOM 1568 O O . ASN A 1 186 ? 23.949 0.469 -32.808 1.00 93.44 186 ASN A O 1
ATOM 1572 N N . ILE A 1 187 ? 22.635 -0.084 -31.080 1.00 95.12 187 ILE A N 1
ATOM 1573 C CA . ILE A 1 187 ? 22.802 1.197 -30.392 1.00 95.12 187 ILE A CA 1
ATOM 1574 C C . ILE A 1 187 ? 24.046 1.113 -29.487 1.00 95.12 187 ILE A C 1
ATOM 1576 O O . ILE A 1 187 ? 24.127 0.226 -28.630 1.00 95.12 187 ILE A O 1
ATOM 1580 N N . PRO A 1 188 ? 25.038 2.016 -29.641 1.00 95.69 188 PRO A N 1
ATOM 1581 C CA . PRO A 1 188 ? 26.212 2.051 -28.772 1.00 95.69 188 PRO A CA 1
ATOM 1582 C C . PRO A 1 188 ? 25.829 2.175 -27.294 1.00 95.69 188 PRO A C 1
ATOM 1584 O O . PRO A 1 188 ? 24.893 2.899 -26.943 1.00 95.69 188 PRO A O 1
ATOM 1587 N N . LYS A 1 189 ? 26.577 1.501 -26.410 1.00 94.81 189 LYS A N 1
ATOM 1588 C CA . LYS A 1 189 ? 26.283 1.468 -24.964 1.00 94.81 189 LYS A CA 1
ATOM 1589 C C . LYS A 1 189 ? 26.267 2.883 -24.377 1.00 94.81 189 LYS A C 1
ATOM 1591 O O . LYS A 1 189 ? 25.417 3.204 -23.555 1.00 94.81 189 LYS A O 1
ATOM 1596 N N . GLU A 1 190 ? 27.156 3.733 -24.867 1.00 93.75 190 GLU A N 1
ATOM 1597 C CA . GLU A 1 190 ? 27.363 5.122 -24.465 1.00 93.75 190 GLU A CA 1
ATOM 1598 C C . GLU A 1 190 ? 26.154 6.003 -24.810 1.00 93.75 190 GLU A C 1
ATOM 1600 O O . GLU A 1 190 ? 25.898 6.989 -24.126 1.00 93.75 190 GLU A O 1
ATOM 1605 N N . LYS A 1 191 ? 25.380 5.633 -25.841 1.00 93.75 191 LYS A N 1
ATOM 1606 C CA . LYS A 1 191 ? 24.125 6.309 -26.206 1.00 93.75 191 LYS A CA 1
ATOM 1607 C C . LYS A 1 191 ? 22.922 5.786 -25.421 1.00 93.75 191 LYS A C 1
ATOM 1609 O O . LYS A 1 191 ? 21.966 6.526 -25.222 1.00 93.75 191 LYS A O 1
ATOM 1614 N N . LEU A 1 192 ? 22.976 4.534 -24.966 1.00 95.38 192 LEU A N 1
ATOM 1615 C CA . LEU A 1 192 ? 21.921 3.912 -24.166 1.00 95.38 192 LEU A CA 1
ATOM 1616 C C . LEU A 1 192 ? 21.981 4.357 -22.701 1.00 95.38 192 LEU A C 1
ATOM 1618 O O . LEU A 1 192 ? 20.966 4.763 -22.142 1.00 95.38 192 LEU A O 1
ATOM 1622 N N . MET A 1 193 ? 23.161 4.315 -22.076 1.00 97.00 193 MET A N 1
ATOM 1623 C CA . MET A 1 193 ? 23.320 4.589 -20.641 1.00 97.00 193 MET A CA 1
ATOM 1624 C C . MET A 1 193 ? 22.637 5.883 -20.157 1.00 97.00 193 MET A C 1
ATOM 1626 O O . MET A 1 193 ? 21.947 5.809 -19.140 1.00 97.00 193 MET A O 1
ATOM 1630 N N . PRO A 1 194 ? 22.724 7.033 -20.861 1.00 96.56 194 PRO A N 1
ATOM 1631 C CA . PRO A 1 194 ? 22.038 8.257 -20.445 1.00 96.56 194 PRO A CA 1
ATOM 1632 C C . PRO A 1 194 ? 20.520 8.103 -20.283 1.00 96.56 194 PRO A C 1
ATOM 1634 O O . PRO A 1 194 ? 19.939 8.732 -19.403 1.00 96.56 194 PRO A O 1
ATOM 1637 N N . GLN A 1 195 ? 19.874 7.249 -21.084 1.00 95.06 195 GLN A N 1
ATOM 1638 C CA . GLN A 1 195 ? 18.434 6.992 -20.997 1.00 95.06 195 GLN A CA 1
ATOM 1639 C C . GLN A 1 195 ? 18.069 6.305 -19.673 1.00 95.06 195 GLN A C 1
ATOM 1641 O O . GLN A 1 195 ? 17.137 6.733 -18.993 1.00 95.06 195 GLN A O 1
ATOM 1646 N N . ALA A 1 196 ? 18.828 5.275 -19.284 1.00 96.50 196 ALA A N 1
ATOM 1647 C CA . ALA A 1 196 ? 18.631 4.579 -18.014 1.00 96.50 196 ALA A CA 1
ATOM 1648 C C . ALA A 1 196 ? 19.014 5.449 -16.811 1.00 96.50 196 ALA A C 1
ATOM 1650 O O . ALA A 1 196 ? 18.264 5.499 -15.841 1.00 96.50 196 ALA A O 1
ATOM 1651 N N . ILE A 1 197 ? 20.127 6.188 -16.891 1.00 97.56 197 ILE A N 1
ATOM 1652 C CA . ILE A 1 197 ? 20.525 7.139 -15.842 1.00 97.56 197 ILE A CA 1
ATOM 1653 C C . ILE A 1 197 ? 19.413 8.169 -15.628 1.00 97.56 197 ILE A C 1
ATOM 1655 O O . ILE A 1 197 ? 18.980 8.367 -14.496 1.00 97.56 197 ILE A O 1
ATOM 1659 N N . LYS A 1 198 ? 18.880 8.762 -16.709 1.00 96.12 198 LYS A N 1
ATOM 1660 C CA . LYS A 1 198 ? 17.762 9.712 -16.624 1.00 96.12 198 LYS A CA 1
ATOM 1661 C C . LYS A 1 198 ? 16.566 9.087 -15.903 1.00 96.12 198 LYS A C 1
ATOM 1663 O O . LYS A 1 198 ? 16.026 9.730 -15.010 1.00 96.12 198 LYS A O 1
ATOM 1668 N N . PHE A 1 199 ? 16.172 7.860 -16.248 1.00 96.12 199 PHE A N 1
ATOM 1669 C CA . PHE A 1 199 ? 15.080 7.152 -15.570 1.00 96.12 199 PHE A CA 1
ATOM 1670 C C . PHE A 1 199 ? 15.328 7.004 -14.068 1.00 96.12 199 PHE A C 1
ATOM 1672 O O . PHE A 1 199 ? 14.526 7.491 -13.272 1.00 96.12 199 PHE A O 1
ATOM 1679 N N . TYR A 1 200 ? 16.452 6.406 -13.673 1.00 95.75 200 TYR A N 1
ATOM 1680 C CA . TYR A 1 200 ? 16.737 6.147 -12.263 1.00 95.75 200 TYR A CA 1
ATOM 1681 C C . TYR A 1 200 ? 16.881 7.432 -11.440 1.00 95.75 200 TYR A C 1
ATOM 1683 O O . TYR A 1 200 ? 16.314 7.517 -10.355 1.00 95.75 200 TYR A O 1
ATOM 1691 N N . SER A 1 201 ? 17.537 8.467 -11.973 1.00 94.12 201 SER A N 1
ATOM 1692 C CA . SER A 1 201 ? 17.679 9.760 -11.288 1.00 94.12 201 SER A CA 1
ATOM 1693 C C . SER A 1 201 ? 16.357 10.524 -11.134 1.00 94.12 201 SER A C 1
ATOM 1695 O O . SER A 1 201 ? 16.256 11.390 -10.272 1.00 94.12 201 SER A O 1
ATOM 1697 N N . HIS A 1 202 ? 15.333 10.225 -11.944 1.00 94.88 202 HIS A N 1
ATOM 1698 C CA . HIS A 1 202 ? 14.006 10.844 -11.817 1.00 94.88 202 HIS A CA 1
ATOM 1699 C C . HIS A 1 202 ? 13.043 10.032 -10.943 1.00 94.88 202 HIS A C 1
ATOM 1701 O O . HIS A 1 202 ? 11.984 10.552 -10.589 1.00 94.88 202 HIS A O 1
ATOM 1707 N N . LEU A 1 203 ? 13.382 8.796 -10.549 1.00 93.50 203 LEU A N 1
ATOM 1708 C CA . LEU A 1 203 ? 12.471 7.932 -9.789 1.00 93.50 203 LEU A CA 1
ATOM 1709 C C . LEU A 1 203 ? 11.990 8.571 -8.489 1.00 93.50 203 LEU A C 1
ATOM 1711 O O . LEU A 1 203 ? 10.815 8.450 -8.154 1.00 93.50 203 LEU A O 1
ATOM 1715 N N . ARG A 1 204 ? 12.850 9.310 -7.782 1.00 93.12 204 ARG A N 1
ATOM 1716 C CA . ARG A 1 204 ? 12.447 10.030 -6.568 1.00 93.12 204 ARG A CA 1
ATOM 1717 C C . ARG A 1 204 ? 11.283 10.984 -6.833 1.00 93.12 204 ARG A C 1
ATOM 1719 O O . ARG A 1 204 ? 10.275 10.935 -6.129 1.00 93.12 204 ARG A O 1
ATOM 1726 N N . THR A 1 205 ? 11.391 11.800 -7.876 1.00 93.12 205 THR A N 1
ATOM 1727 C CA . THR A 1 205 ? 10.325 12.713 -8.308 1.00 93.12 205 THR A CA 1
ATOM 1728 C C . THR A 1 205 ? 9.087 11.932 -8.744 1.00 93.12 205 THR A C 1
ATOM 1730 O O . THR A 1 205 ? 7.984 12.204 -8.277 1.00 93.12 205 THR A O 1
ATOM 1733 N N . LEU A 1 206 ? 9.266 10.895 -9.564 1.00 93.81 206 LEU A N 1
ATOM 1734 C CA . LEU A 1 206 ? 8.173 10.071 -10.087 1.00 93.81 206 LEU A CA 1
ATOM 1735 C C . LEU A 1 206 ? 7.398 9.297 -9.001 1.00 93.81 206 LEU A C 1
ATOM 1737 O O . LEU A 1 206 ? 6.247 8.927 -9.217 1.00 93.81 206 LEU A O 1
ATOM 1741 N N . LEU A 1 207 ? 7.991 9.056 -7.828 1.00 90.19 207 LEU A N 1
ATOM 1742 C CA . LEU A 1 207 ? 7.363 8.295 -6.739 1.00 90.19 207 LEU A CA 1
ATOM 1743 C C . LEU A 1 207 ? 6.801 9.169 -5.606 1.00 90.19 207 LEU A C 1
ATOM 1745 O O . LEU A 1 207 ? 5.880 8.738 -4.899 1.00 90.19 207 LEU A O 1
ATOM 1749 N N . PHE A 1 208 ? 7.344 10.374 -5.404 1.00 89.12 208 PHE A N 1
ATOM 1750 C CA . PHE A 1 208 ? 7.044 11.199 -4.225 1.00 89.12 208 PHE A CA 1
ATOM 1751 C C . PHE A 1 208 ? 6.473 12.581 -4.519 1.00 89.12 208 PHE A C 1
ATOM 1753 O O . PHE A 1 208 ? 5.932 13.195 -3.598 1.00 89.12 208 PHE A O 1
ATOM 1760 N N . ASP A 1 209 ? 6.557 13.068 -5.754 1.00 92.25 209 ASP A N 1
ATOM 1761 C CA . ASP A 1 209 ? 6.040 14.390 -6.090 1.00 92.25 209 ASP A CA 1
ATOM 1762 C C . ASP A 1 209 ? 4.495 14.435 -5.987 1.00 92.25 209 ASP A C 1
ATOM 1764 O O . ASP A 1 209 ? 3.816 13.458 -6.343 1.00 92.25 209 ASP A O 1
ATOM 1768 N N . PRO A 1 210 ? 3.899 15.536 -5.488 1.00 89.19 210 PRO A N 1
ATOM 1769 C CA . PRO A 1 210 ? 2.445 15.704 -5.479 1.00 89.19 210 PRO A CA 1
ATOM 1770 C C . PRO A 1 210 ? 1.818 15.588 -6.876 1.00 89.19 210 PRO A C 1
ATOM 1772 O O . PRO A 1 210 ? 0.741 15.013 -7.014 1.00 89.19 210 PRO A O 1
ATOM 1775 N N . GLU A 1 211 ? 2.525 16.050 -7.908 1.00 91.88 211 GLU A N 1
ATOM 1776 C CA . GLU A 1 211 ? 2.106 16.037 -9.315 1.00 91.88 211 GLU A CA 1
ATOM 1777 C C . GLU A 1 211 ? 2.720 14.860 -10.088 1.00 91.88 211 GLU A C 1
ATOM 1779 O O . GLU A 1 211 ? 2.798 14.875 -11.317 1.00 91.88 211 GLU A O 1
ATOM 1784 N N . ARG A 1 212 ? 3.160 13.809 -9.381 1.00 91.75 212 ARG A N 1
ATOM 1785 C CA . ARG A 1 212 ? 3.868 12.656 -9.965 1.00 91.75 212 ARG A CA 1
ATOM 1786 C C . ARG A 1 212 ? 3.175 12.011 -11.166 1.00 91.75 212 ARG A C 1
ATOM 1788 O O . ARG A 1 212 ? 3.862 11.472 -12.022 1.00 91.75 212 ARG A O 1
ATOM 1795 N N . PHE A 1 213 ? 1.844 12.050 -11.238 1.00 90.50 213 PHE A N 1
ATOM 1796 C CA . PHE A 1 213 ? 1.105 11.477 -12.364 1.00 90.50 213 PHE A CA 1
ATOM 1797 C C . PHE A 1 213 ? 1.300 12.290 -13.643 1.00 90.50 213 PHE A C 1
ATOM 1799 O O . PHE A 1 213 ? 1.548 11.710 -14.694 1.00 90.50 213 PHE A O 1
ATOM 1806 N N . GLU A 1 214 ? 1.253 13.620 -13.550 1.00 92.69 214 GLU A N 1
ATOM 1807 C CA . GLU A 1 214 ? 1.453 14.477 -14.718 1.00 92.69 214 GLU A CA 1
ATOM 1808 C C . GLU A 1 214 ? 2.924 14.505 -15.132 1.00 92.69 214 GLU A C 1
ATOM 1810 O O . GLU A 1 214 ? 3.250 14.265 -16.292 1.00 92.69 214 GLU A O 1
ATOM 1815 N N . LYS A 1 215 ? 3.834 14.638 -14.160 1.00 93.94 215 LYS A N 1
ATOM 1816 C CA . LYS A 1 215 ? 5.280 14.544 -14.414 1.00 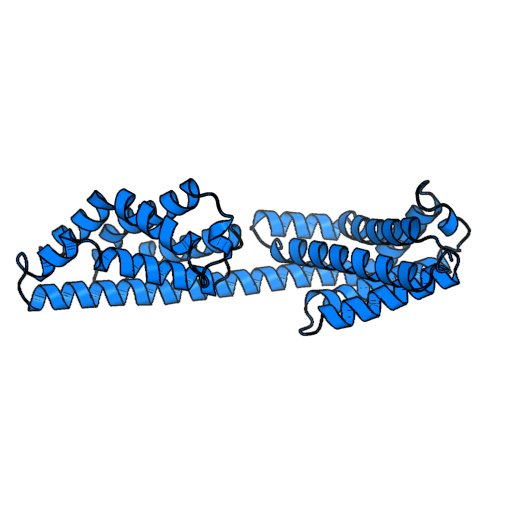93.94 215 LYS A CA 1
ATOM 1817 C C . LYS A 1 215 ? 5.677 13.179 -14.979 1.00 93.94 215 LYS A C 1
ATOM 1819 O O . LYS A 1 215 ? 6.548 13.098 -15.841 1.00 93.94 215 LYS A O 1
ATOM 1824 N N . GLY A 1 216 ? 5.036 12.105 -14.514 1.00 95.06 216 GLY A N 1
ATOM 1825 C CA . GLY A 1 216 ? 5.200 10.758 -15.055 1.00 95.06 216 GLY A CA 1
ATOM 1826 C C . GLY A 1 216 ? 4.759 10.669 -16.509 1.00 95.06 216 GLY A C 1
ATOM 1827 O O . GLY A 1 216 ? 5.548 10.235 -17.348 1.00 95.06 216 GLY A O 1
ATOM 1828 N N . ARG A 1 217 ? 3.556 11.158 -16.824 1.00 95.31 217 ARG A N 1
ATOM 1829 C CA . ARG A 1 217 ? 3.036 11.224 -18.195 1.00 95.31 217 ARG A CA 1
ATOM 1830 C C . ARG A 1 217 ? 4.003 11.953 -19.125 1.00 95.31 217 ARG A C 1
ATOM 1832 O O . ARG A 1 217 ? 4.377 11.417 -20.168 1.00 95.31 217 ARG A O 1
ATOM 1839 N N . GLU A 1 218 ? 4.444 13.153 -18.753 1.00 95.94 218 GLU A N 1
ATOM 1840 C CA . GLU A 1 218 ? 5.410 13.931 -19.537 1.00 95.94 218 GLU A CA 1
ATOM 1841 C C . GLU A 1 218 ? 6.727 13.169 -19.735 1.00 95.94 218 GLU A C 1
ATOM 1843 O O . GLU A 1 218 ? 7.219 13.042 -20.860 1.00 95.94 218 GLU A O 1
ATOM 1848 N N . PHE A 1 219 ? 7.276 12.608 -18.654 1.00 97.69 219 PHE A N 1
ATOM 1849 C CA . PHE A 1 219 ? 8.525 11.854 -18.676 1.00 97.69 219 PHE A CA 1
ATOM 1850 C C . PHE A 1 219 ? 8.455 10.647 -19.622 1.00 97.69 219 PHE A C 1
ATOM 1852 O O . PHE A 1 219 ? 9.345 10.450 -20.457 1.00 97.69 219 PHE A O 1
ATOM 1859 N N . PHE A 1 220 ? 7.396 9.840 -19.529 1.00 97.94 220 PHE A N 1
ATOM 1860 C CA . PHE A 1 220 ? 7.258 8.631 -20.340 1.00 97.94 220 PHE A CA 1
ATOM 1861 C C . PHE A 1 220 ? 6.868 8.926 -21.789 1.00 97.94 220 PHE A C 1
ATOM 1863 O O . PHE A 1 220 ? 7.283 8.190 -22.685 1.00 97.94 220 PHE A O 1
ATOM 1870 N N . ARG A 1 221 ? 6.182 10.042 -22.065 1.00 96.88 221 ARG A N 1
ATOM 1871 C CA . ARG A 1 221 ? 5.978 10.514 -23.445 1.00 96.88 221 ARG A CA 1
ATOM 1872 C C . ARG A 1 221 ? 7.288 10.976 -24.087 1.00 96.88 221 ARG A C 1
ATOM 1874 O O . ARG A 1 221 ? 7.531 10.625 -25.237 1.00 96.88 221 ARG A O 1
ATOM 1881 N N . GLN A 1 222 ? 8.180 11.650 -23.352 1.00 97.06 222 GLN A N 1
ATOM 1882 C CA . GLN A 1 222 ? 9.534 11.964 -23.845 1.00 97.06 222 GLN A CA 1
ATOM 1883 C C . GLN A 1 222 ? 10.367 10.697 -24.106 1.00 97.06 222 GLN A C 1
ATOM 1885 O O . GLN A 1 222 ? 11.113 10.621 -25.087 1.00 97.06 222 GLN A O 1
ATOM 1890 N N . TYR A 1 223 ? 10.252 9.689 -23.234 1.00 97.50 223 TYR A N 1
ATOM 1891 C CA . TYR A 1 223 ? 10.878 8.382 -23.446 1.00 97.50 223 TYR A CA 1
ATOM 1892 C C . TYR A 1 223 ? 10.365 7.727 -24.738 1.00 97.50 223 TYR A C 1
ATOM 1894 O O . TYR A 1 223 ? 11.168 7.318 -25.578 1.00 97.50 223 TYR A O 1
ATOM 1902 N N . ALA A 1 224 ? 9.042 7.688 -24.926 1.00 97.62 224 ALA A N 1
ATOM 1903 C CA . ALA A 1 224 ? 8.403 7.126 -26.112 1.00 97.62 224 ALA A CA 1
ATOM 1904 C C . ALA A 1 224 ? 8.810 7.862 -27.396 1.00 97.62 224 ALA A C 1
ATOM 1906 O O . ALA A 1 224 ? 9.119 7.227 -28.404 1.00 97.62 224 ALA A O 1
ATOM 1907 N N . GLU A 1 225 ? 8.866 9.194 -27.347 1.00 96.75 225 GLU A N 1
ATOM 1908 C CA . GLU A 1 225 ? 9.352 10.033 -28.440 1.00 96.75 225 GLU A CA 1
ATOM 1909 C C . GLU A 1 225 ? 10.784 9.669 -28.836 1.00 96.75 225 GLU A C 1
ATOM 1911 O O . GLU A 1 225 ? 11.055 9.417 -30.010 1.00 96.75 225 GLU A O 1
ATOM 1916 N N . THR A 1 226 ? 11.681 9.576 -27.851 1.00 95.12 226 THR A N 1
ATOM 1917 C CA . THR A 1 226 ? 13.090 9.225 -28.076 1.00 95.12 226 THR A CA 1
ATOM 1918 C C . THR A 1 226 ? 13.213 7.845 -28.722 1.00 95.12 226 THR A C 1
ATOM 1920 O O . THR A 1 226 ? 13.926 7.689 -29.714 1.00 95.12 226 THR A O 1
ATOM 1923 N N . CYS A 1 227 ? 12.490 6.847 -28.204 1.00 96.06 227 CYS A N 1
ATOM 1924 C CA . CYS A 1 227 ? 12.478 5.502 -28.775 1.00 96.06 227 CYS A CA 1
ATOM 1925 C C . CYS A 1 227 ? 11.975 5.508 -30.227 1.00 96.06 227 CYS A C 1
ATOM 1927 O O . CYS A 1 227 ? 12.611 4.923 -31.104 1.00 96.06 227 CYS A O 1
ATOM 1929 N N . ARG A 1 228 ? 10.886 6.229 -30.514 1.00 94.94 228 ARG A N 1
ATOM 1930 C CA . ARG A 1 228 ? 10.328 6.328 -31.866 1.00 94.94 228 ARG A CA 1
ATOM 1931 C C . ARG A 1 228 ? 11.286 7.017 -32.840 1.00 94.94 228 ARG A C 1
ATOM 1933 O O . ARG A 1 228 ? 11.446 6.534 -33.957 1.00 94.94 228 ARG A O 1
ATOM 1940 N N . GLN A 1 229 ? 11.935 8.111 -32.436 1.00 93.38 229 GLN A N 1
ATOM 1941 C CA . GLN A 1 229 ? 12.935 8.807 -33.262 1.00 93.38 229 GLN A CA 1
ATOM 1942 C C . GLN A 1 229 ? 14.140 7.910 -33.594 1.00 93.38 229 GLN A C 1
ATOM 1944 O O . GLN A 1 229 ? 14.741 8.052 -34.654 1.00 93.38 229 GLN A O 1
ATOM 1949 N N . GLN A 1 230 ? 14.462 6.954 -32.718 1.00 92.44 230 GLN A N 1
ATOM 1950 C CA . GLN A 1 230 ? 15.494 5.935 -32.939 1.00 92.44 230 GLN A CA 1
ATOM 1951 C C . GLN A 1 230 ? 14.993 4.712 -33.730 1.00 92.44 230 GLN A C 1
ATOM 1953 O O . GLN A 1 230 ? 15.754 3.772 -33.947 1.00 92.44 230 GLN A O 1
ATOM 1958 N N . GLY A 1 231 ? 13.728 4.704 -34.162 1.00 94.12 231 GLY A N 1
ATOM 1959 C CA . GLY A 1 231 ? 13.126 3.592 -34.899 1.00 94.12 231 GLY A CA 1
ATOM 1960 C C . GLY A 1 231 ? 12.804 2.364 -34.042 1.00 94.12 231 GLY A C 1
ATOM 1961 O O . GLY A 1 231 ? 12.531 1.303 -34.594 1.00 94.12 231 GLY A O 1
ATOM 1962 N N . ILE A 1 232 ? 12.825 2.486 -32.710 1.00 96.81 232 ILE A N 1
ATOM 1963 C CA . ILE A 1 232 ? 12.525 1.381 -31.795 1.00 96.81 232 ILE A CA 1
ATOM 1964 C C . ILE A 1 232 ? 11.008 1.129 -31.795 1.00 96.81 232 ILE A C 1
ATOM 1966 O O . ILE A 1 232 ? 10.233 2.058 -31.521 1.00 96.81 232 ILE A O 1
ATOM 1970 N N . PRO A 1 233 ? 10.548 -0.107 -32.066 1.00 97.06 233 PRO A N 1
ATOM 1971 C CA . PRO A 1 233 ? 9.128 -0.434 -32.048 1.00 97.06 233 PRO A CA 1
ATOM 1972 C C . PRO A 1 233 ? 8.577 -0.460 -30.614 1.00 97.06 233 PRO A C 1
ATOM 1974 O O . PRO A 1 233 ? 9.292 -0.753 -29.655 1.00 97.06 233 PRO A O 1
ATOM 1977 N N . LEU A 1 234 ? 7.272 -0.196 -30.473 1.00 97.50 234 LEU A N 1
ATOM 1978 C CA . LEU A 1 234 ? 6.588 -0.060 -29.179 1.00 97.50 234 LEU A CA 1
ATOM 1979 C C . LEU A 1 234 ? 6.893 -1.210 -28.204 1.00 97.50 234 LEU A C 1
ATOM 1981 O O . LEU A 1 234 ? 7.230 -0.969 -27.048 1.00 97.50 234 LEU A O 1
ATOM 1985 N N . HIS A 1 235 ? 6.783 -2.459 -28.662 1.00 97.50 235 HIS A N 1
ATOM 1986 C CA . HIS A 1 235 ? 6.960 -3.622 -27.792 1.00 97.50 235 HIS A CA 1
ATOM 1987 C C . HIS A 1 235 ? 8.383 -3.713 -27.215 1.00 97.50 235 HIS A C 1
ATOM 1989 O O . HIS A 1 235 ? 8.537 -4.077 -26.050 1.00 97.50 235 HIS A O 1
ATOM 1995 N N . GLU A 1 236 ? 9.408 -3.326 -27.982 1.00 98.19 236 GLU A N 1
ATOM 1996 C CA . GLU A 1 236 ? 10.788 -3.283 -27.494 1.00 98.19 236 GLU A CA 1
ATOM 1997 C C . GLU A 1 236 ? 11.020 -2.110 -26.542 1.00 98.19 236 GLU A C 1
ATOM 1999 O O . GLU A 1 236 ? 11.732 -2.276 -25.557 1.00 98.19 236 GLU A O 1
ATOM 2004 N N . ALA A 1 237 ? 10.392 -0.951 -26.775 1.00 98.00 237 ALA A N 1
ATOM 2005 C CA . ALA A 1 237 ? 10.458 0.183 -25.850 1.00 98.00 237 ALA A CA 1
ATOM 2006 C C . ALA A 1 237 ? 9.856 -0.180 -24.477 1.00 98.00 237 ALA A C 1
ATOM 2008 O O . ALA A 1 237 ? 10.474 0.035 -23.434 1.00 98.00 237 ALA A O 1
ATOM 2009 N N . ILE A 1 238 ? 8.681 -0.819 -24.463 1.00 98.19 238 ILE A N 1
ATOM 2010 C CA . ILE A 1 238 ? 8.053 -1.319 -23.229 1.00 98.19 238 ILE A CA 1
ATOM 2011 C C . ILE A 1 238 ? 8.926 -2.382 -22.557 1.00 98.19 238 ILE A C 1
ATOM 2013 O O . ILE A 1 238 ? 9.137 -2.347 -21.342 1.00 98.19 238 ILE A O 1
ATOM 2017 N N . TYR A 1 239 ? 9.457 -3.333 -23.329 1.00 98.06 239 TYR A N 1
ATOM 2018 C CA . TYR A 1 239 ? 10.313 -4.373 -22.772 1.00 98.06 239 TYR A CA 1
ATOM 2019 C C . TYR A 1 239 ? 11.605 -3.784 -22.192 1.00 98.06 239 TYR A C 1
ATOM 2021 O O . TYR A 1 239 ? 11.975 -4.120 -21.071 1.00 98.06 239 TYR A O 1
ATOM 2029 N N . ALA A 1 240 ? 12.254 -2.845 -22.881 1.00 97.88 240 ALA A N 1
ATOM 2030 C CA . ALA A 1 240 ? 13.455 -2.176 -22.396 1.00 97.88 240 ALA A CA 1
ATOM 2031 C C . ALA A 1 240 ? 13.203 -1.398 -21.095 1.00 97.88 240 ALA A C 1
ATOM 2033 O O . ALA A 1 240 ? 14.043 -1.453 -20.192 1.00 97.88 240 ALA A O 1
ATOM 2034 N N . LEU A 1 241 ? 12.044 -0.744 -20.948 1.00 97.50 241 LEU A N 1
ATOM 2035 C CA . LEU A 1 241 ? 11.617 -0.132 -19.685 1.00 97.50 241 LEU A CA 1
ATOM 2036 C C . LEU A 1 241 ? 11.436 -1.187 -18.575 1.00 97.50 241 LEU A C 1
ATOM 2038 O O . LEU A 1 241 ? 11.922 -1.014 -17.456 1.00 97.50 241 LEU A O 1
ATOM 2042 N N . ASN A 1 242 ? 10.813 -2.329 -18.880 1.00 96.81 242 ASN A N 1
ATOM 2043 C CA . ASN A 1 242 ? 10.701 -3.445 -17.934 1.00 96.81 242 ASN A CA 1
ATOM 2044 C C . ASN A 1 242 ? 12.071 -4.012 -17.529 1.00 96.81 242 ASN A C 1
ATOM 2046 O O . ASN A 1 242 ? 12.257 -4.401 -16.372 1.00 96.81 242 ASN A O 1
ATOM 2050 N N . VAL A 1 243 ? 13.047 -4.022 -18.443 1.00 97.50 243 VAL A N 1
ATOM 2051 C CA . VAL A 1 243 ? 14.436 -4.378 -18.126 1.00 97.50 243 VAL A CA 1
ATOM 2052 C C . VAL A 1 243 ? 15.062 -3.327 -17.207 1.00 97.50 243 VAL A C 1
ATOM 2054 O O . VAL A 1 243 ? 15.770 -3.722 -16.287 1.00 97.50 243 VAL A O 1
ATOM 2057 N N . MET A 1 244 ? 14.774 -2.024 -17.352 1.00 96.62 244 MET A N 1
ATOM 2058 C CA . MET A 1 244 ? 15.256 -1.011 -16.390 1.00 96.62 244 MET A CA 1
ATOM 2059 C C . MET A 1 244 ? 14.749 -1.316 -14.978 1.00 96.62 244 MET A C 1
ATOM 2061 O O . MET A 1 244 ? 15.536 -1.376 -14.031 1.00 96.62 244 MET A O 1
ATOM 2065 N N . ARG A 1 245 ? 13.448 -1.599 -14.838 1.00 95.12 245 ARG A N 1
ATOM 2066 C CA . ARG A 1 245 ? 12.872 -2.043 -13.562 1.00 95.12 245 ARG A CA 1
ATOM 2067 C C . ARG A 1 245 ? 13.605 -3.278 -13.036 1.00 95.12 245 ARG A C 1
ATOM 2069 O O . ARG A 1 245 ? 13.992 -3.306 -11.875 1.00 95.12 245 ARG A O 1
ATOM 2076 N N . ARG A 1 246 ? 13.824 -4.291 -13.880 1.00 94.88 246 ARG A N 1
ATOM 2077 C CA . ARG A 1 246 ? 14.516 -5.533 -13.495 1.00 94.88 246 ARG A CA 1
ATOM 2078 C C . ARG A 1 246 ? 15.944 -5.284 -13.005 1.00 94.88 246 ARG A C 1
ATOM 2080 O O . ARG A 1 246 ? 16.332 -5.891 -12.020 1.00 94.88 246 ARG A O 1
ATOM 2087 N N . GLN A 1 247 ? 16.714 -4.419 -13.662 1.00 95.25 247 GLN A N 1
ATOM 2088 C CA . GLN A 1 247 ? 18.110 -4.160 -13.287 1.00 95.25 247 GLN A CA 1
ATOM 2089 C C . GLN A 1 247 ? 18.237 -3.453 -11.939 1.00 95.25 247 GLN A C 1
ATOM 2091 O O . GLN A 1 247 ? 19.122 -3.794 -11.165 1.00 95.25 247 GLN A O 1
ATOM 2096 N N . MET A 1 248 ? 17.303 -2.556 -11.612 1.00 92.25 248 MET A N 1
ATOM 2097 C CA . MET A 1 248 ? 17.194 -1.995 -10.262 1.00 92.25 248 MET A CA 1
ATOM 2098 C C . MET A 1 248 ? 16.982 -3.105 -9.219 1.00 92.25 248 MET A C 1
ATOM 2100 O O . MET A 1 248 ? 17.689 -3.148 -8.218 1.00 92.25 248 MET A O 1
ATOM 2104 N N . TRP A 1 249 ? 16.072 -4.052 -9.482 1.00 89.75 249 TRP A N 1
ATOM 2105 C CA . TRP A 1 249 ? 15.812 -5.181 -8.578 1.00 89.75 249 TRP A CA 1
ATOM 2106 C C . TRP A 1 249 ? 16.927 -6.221 -8.518 1.00 89.75 249 TRP A C 1
ATOM 2108 O O . TRP A 1 249 ? 16.915 -7.022 -7.594 1.00 89.75 249 TRP A O 1
ATOM 2118 N N . LEU A 1 250 ? 17.837 -6.274 -9.492 1.00 93.00 250 LEU A N 1
ATOM 2119 C CA . LEU A 1 250 ? 18.955 -7.225 -9.510 1.00 93.00 250 LEU A CA 1
ATOM 2120 C C . LEU A 1 250 ? 20.216 -6.686 -8.832 1.00 93.00 250 LEU A C 1
ATOM 2122 O O . LEU A 1 250 ? 21.153 -7.451 -8.644 1.00 93.00 250 LEU A O 1
ATOM 2126 N N . HIS A 1 251 ? 20.255 -5.404 -8.470 1.00 94.69 251 HIS A N 1
ATOM 2127 C CA . HIS A 1 251 ? 21.415 -4.821 -7.809 1.00 94.69 251 HIS A CA 1
ATOM 2128 C C . HIS A 1 251 ? 21.565 -5.353 -6.373 1.00 94.69 251 HIS A C 1
ATOM 2130 O O . HIS A 1 251 ? 20.651 -5.209 -5.559 1.00 94.69 251 HIS A O 1
ATOM 2136 N N . ASP A 1 252 ? 22.725 -5.925 -6.046 1.00 90.75 252 ASP A N 1
ATOM 2137 C CA . ASP A 1 252 ? 22.978 -6.644 -4.789 1.00 90.75 252 ASP A CA 1
ATOM 2138 C C . ASP A 1 252 ? 22.665 -5.821 -3.530 1.00 90.75 252 ASP A C 1
ATOM 2140 O O . ASP A 1 252 ? 21.977 -6.289 -2.621 1.00 90.75 252 ASP A O 1
ATOM 2144 N N . GLU A 1 253 ? 23.160 -4.584 -3.455 1.00 91.56 253 GLU A N 1
ATOM 2145 C CA . GLU A 1 253 ? 22.945 -3.719 -2.287 1.00 91.56 253 GLU A CA 1
ATOM 2146 C C . GLU A 1 253 ? 21.472 -3.311 -2.152 1.00 91.56 253 GLU A C 1
ATOM 2148 O O . GLU A 1 253 ? 20.925 -3.254 -1.044 1.00 91.56 253 GLU A O 1
ATOM 2153 N N . PHE A 1 254 ? 20.810 -3.098 -3.294 1.00 90.50 254 PHE A N 1
ATOM 2154 C CA . PHE A 1 254 ? 19.393 -2.756 -3.341 1.00 90.50 254 PHE A CA 1
ATOM 2155 C C . PHE A 1 254 ? 18.562 -3.941 -2.843 1.00 90.50 254 PHE A C 1
ATOM 2157 O O . PHE A 1 254 ? 17.718 -3.772 -1.967 1.00 90.50 254 PHE A O 1
ATOM 2164 N N . GLN A 1 255 ? 18.854 -5.155 -3.324 1.00 89.69 255 GLN A N 1
ATOM 2165 C CA . GLN A 1 255 ? 18.196 -6.386 -2.885 1.00 89.69 255 GLN A CA 1
ATOM 2166 C C . GLN A 1 255 ? 18.358 -6.630 -1.389 1.00 89.69 255 GLN A C 1
ATOM 2168 O O . GLN A 1 255 ? 17.371 -6.897 -0.710 1.00 89.69 255 GLN A O 1
ATOM 2173 N N . ARG A 1 256 ? 19.581 -6.528 -0.856 1.00 89.19 256 ARG A N 1
ATOM 2174 C CA . ARG A 1 256 ? 19.834 -6.755 0.577 1.00 89.19 256 ARG A CA 1
ATOM 2175 C C . ARG A 1 256 ? 19.059 -5.768 1.442 1.00 89.19 256 ARG A C 1
ATOM 2177 O O . ARG A 1 256 ? 18.409 -6.175 2.402 1.00 89.19 256 ARG A O 1
ATOM 2184 N N . THR A 1 257 ? 19.085 -4.488 1.079 1.00 87.00 257 THR A N 1
ATOM 2185 C CA . THR A 1 257 ? 18.353 -3.439 1.801 1.00 87.00 257 THR A CA 1
ATOM 2186 C C . THR A 1 257 ? 16.849 -3.665 1.723 1.00 87.00 257 THR A C 1
ATOM 2188 O O . THR A 1 257 ? 16.153 -3.600 2.732 1.00 87.00 257 THR A O 1
ATOM 2191 N N . PHE A 1 258 ? 16.355 -4.014 0.539 1.00 85.62 258 PHE A N 1
ATOM 2192 C CA . PHE A 1 258 ? 14.946 -4.275 0.307 1.00 85.62 258 PHE A CA 1
ATOM 2193 C C . PHE A 1 258 ? 14.433 -5.501 1.078 1.00 85.62 258 PHE A C 1
ATOM 2195 O O . PHE A 1 258 ? 13.381 -5.435 1.708 1.00 85.62 258 PHE A O 1
ATOM 2202 N N . VAL A 1 259 ? 15.189 -6.603 1.092 1.00 85.25 259 VAL A N 1
ATOM 2203 C CA . VAL A 1 259 ? 14.846 -7.814 1.858 1.00 85.25 259 VAL A CA 1
ATOM 2204 C C . VAL A 1 259 ? 14.807 -7.521 3.357 1.00 85.25 259 VAL A C 1
ATOM 2206 O O . VAL A 1 259 ? 13.884 -7.967 4.039 1.00 85.25 259 VAL A O 1
ATOM 2209 N N . ASN A 1 260 ? 15.756 -6.730 3.865 1.00 84.69 260 ASN A N 1
ATOM 2210 C CA . ASN A 1 260 ? 15.752 -6.305 5.264 1.00 84.69 260 ASN A CA 1
ATOM 2211 C C . ASN A 1 260 ? 14.523 -5.443 5.595 1.00 84.69 260 ASN A C 1
ATOM 2213 O O . ASN A 1 260 ? 13.899 -5.654 6.633 1.00 84.69 260 ASN A O 1
ATOM 2217 N N . ALA A 1 261 ? 14.135 -4.520 4.710 1.00 80.38 261 ALA A N 1
ATOM 2218 C CA . ALA A 1 261 ? 12.933 -3.706 4.893 1.00 80.38 261 ALA A CA 1
ATOM 2219 C C . ALA A 1 261 ? 11.659 -4.575 4.895 1.00 80.38 261 ALA A C 1
ATOM 2221 O O . ALA A 1 261 ? 10.845 -4.485 5.817 1.00 80.38 261 ALA A O 1
ATOM 2222 N N . LEU A 1 262 ? 11.527 -5.498 3.935 1.00 75.88 262 LEU A N 1
ATOM 2223 C CA . LEU A 1 262 ? 10.390 -6.422 3.856 1.00 75.88 262 LEU A CA 1
ATOM 2224 C C . LEU A 1 262 ? 10.252 -7.311 5.095 1.00 75.88 262 LEU A C 1
ATOM 2226 O O . LEU A 1 262 ? 9.131 -7.556 5.545 1.00 75.88 262 LEU A O 1
ATOM 2230 N N . ALA A 1 263 ? 11.366 -7.772 5.672 1.00 69.31 263 ALA A N 1
ATOM 2231 C CA . ALA A 1 263 ? 11.353 -8.560 6.905 1.00 69.31 263 ALA A CA 1
ATOM 2232 C C . ALA A 1 263 ? 10.698 -7.806 8.080 1.00 69.31 263 ALA A C 1
ATOM 2234 O O . ALA A 1 263 ? 10.171 -8.428 9.003 1.00 69.31 263 ALA A O 1
ATOM 2235 N N . HIS A 1 264 ? 10.674 -6.473 8.021 1.00 68.56 264 HIS A N 1
ATOM 2236 C CA . HIS A 1 264 ? 10.034 -5.595 8.996 1.00 68.56 264 HIS A CA 1
ATOM 2237 C C . HIS A 1 264 ? 8.691 -5.019 8.520 1.00 68.56 264 HIS A C 1
ATOM 2239 O O . HIS A 1 264 ? 8.206 -4.064 9.126 1.00 68.56 264 HIS A O 1
ATOM 2245 N N . GLN A 1 265 ? 8.087 -5.589 7.466 1.00 67.12 265 GLN A N 1
ATOM 2246 C CA . GLN A 1 265 ? 6.878 -5.069 6.804 1.00 67.12 265 GLN A CA 1
ATOM 2247 C C . GLN A 1 265 ? 7.028 -3.615 6.331 1.00 67.12 265 GLN A C 1
ATOM 2249 O O . GLN A 1 265 ? 6.055 -2.868 6.265 1.00 67.12 265 GLN A O 1
ATOM 2254 N N . GLN A 1 266 ? 8.258 -3.219 6.013 1.00 68.44 266 GLN A N 1
ATOM 2255 C CA . GLN A 1 266 ? 8.596 -1.921 5.451 1.00 68.44 266 GLN A CA 1
ATOM 2256 C C . GLN A 1 266 ? 8.895 -2.076 3.950 1.00 68.44 266 GLN A C 1
ATOM 2258 O O . GLN A 1 266 ? 9.203 -3.165 3.466 1.00 68.44 266 GLN A O 1
ATOM 2263 N N . ALA A 1 267 ? 8.806 -0.980 3.208 1.00 67.81 267 ALA A N 1
ATOM 2264 C CA . ALA A 1 267 ? 8.942 -0.860 1.760 1.00 67.81 267 ALA A CA 1
ATOM 2265 C C . ALA A 1 267 ? 7.837 -1.520 0.902 1.00 67.81 267 ALA A C 1
ATOM 2267 O O . ALA A 1 267 ? 7.980 -1.625 -0.323 1.00 67.81 267 ALA A O 1
ATOM 2268 N N . VAL A 1 268 ? 6.710 -1.929 1.504 1.00 69.12 268 VAL A N 1
ATOM 2269 C CA . VAL A 1 268 ? 5.560 -2.480 0.757 1.00 69.12 268 VAL A CA 1
ATOM 2270 C C . VAL A 1 268 ? 4.893 -1.393 -0.087 1.00 69.12 268 VAL A C 1
ATOM 2272 O O . VAL A 1 268 ? 4.612 -1.625 -1.268 1.00 69.12 268 VAL A O 1
ATOM 2275 N N . ASP A 1 269 ? 4.719 -0.177 0.445 1.00 70.88 269 ASP A N 1
ATOM 2276 C CA . ASP A 1 269 ? 4.161 0.915 -0.359 1.00 70.88 269 ASP A CA 1
ATOM 2277 C C . ASP A 1 269 ? 5.147 1.342 -1.454 1.00 70.88 269 ASP A C 1
ATOM 2279 O O . ASP A 1 269 ? 4.723 1.743 -2.540 1.00 70.88 269 ASP A O 1
ATOM 2283 N N . SER A 1 270 ? 6.461 1.239 -1.220 1.00 73.94 270 SER A N 1
ATOM 2284 C CA . SER A 1 270 ? 7.487 1.531 -2.235 1.00 73.94 270 SER A CA 1
ATOM 2285 C C . SER A 1 270 ? 7.339 0.616 -3.446 1.00 73.94 270 SER A C 1
ATOM 2287 O O . SER A 1 270 ? 7.338 1.096 -4.582 1.00 73.94 270 SER A O 1
ATOM 2289 N N . LEU A 1 271 ? 7.158 -0.690 -3.208 1.00 77.06 271 LEU A N 1
ATOM 2290 C CA . LEU A 1 271 ? 6.862 -1.663 -4.260 1.00 77.06 271 LEU A CA 1
ATOM 2291 C C . LEU A 1 271 ? 5.612 -1.272 -5.038 1.00 77.06 271 LEU A C 1
ATOM 2293 O O . LEU A 1 271 ? 5.645 -1.215 -6.266 1.00 77.06 271 LEU A O 1
ATOM 2297 N N . MET A 1 272 ? 4.514 -0.999 -4.329 1.00 79.69 272 MET A N 1
ATOM 2298 C CA . MET A 1 272 ? 3.242 -0.655 -4.959 1.00 79.69 272 MET A CA 1
ATOM 2299 C C . MET A 1 272 ? 3.341 0.616 -5.801 1.00 79.69 272 MET A C 1
ATOM 2301 O O . MET A 1 272 ? 2.826 0.645 -6.916 1.00 79.69 272 MET A O 1
ATOM 2305 N N . ARG A 1 273 ? 4.052 1.643 -5.324 1.00 85.94 273 ARG A N 1
ATOM 2306 C CA . ARG A 1 273 ? 4.283 2.879 -6.087 1.00 85.94 273 ARG A CA 1
ATOM 2307 C C . ARG A 1 273 ? 5.101 2.629 -7.349 1.00 85.94 273 ARG A C 1
ATOM 2309 O O . ARG A 1 273 ? 4.770 3.192 -8.386 1.00 85.94 273 ARG A O 1
ATOM 2316 N N . ILE A 1 274 ? 6.133 1.785 -7.279 1.00 89.25 274 ILE A N 1
ATOM 2317 C CA . ILE A 1 274 ? 6.934 1.408 -8.452 1.00 89.25 274 ILE A CA 1
ATOM 2318 C C . ILE A 1 274 ? 6.087 0.605 -9.445 1.00 89.25 274 ILE A C 1
ATOM 2320 O O . ILE A 1 274 ? 6.154 0.876 -10.639 1.00 89.25 274 ILE A O 1
ATOM 2324 N N . MET A 1 275 ? 5.283 -0.359 -8.983 1.00 87.88 275 MET A N 1
ATOM 2325 C CA . MET A 1 275 ? 4.380 -1.120 -9.857 1.00 87.88 275 MET A CA 1
ATOM 2326 C C . MET A 1 275 ? 3.403 -0.188 -10.572 1.00 87.88 275 MET A C 1
ATOM 2328 O O . MET A 1 275 ? 3.361 -0.179 -11.797 1.00 87.88 275 MET A O 1
ATOM 2332 N N . LEU A 1 276 ? 2.728 0.680 -9.817 1.00 89.50 276 LEU A N 1
ATOM 2333 C CA . LEU A 1 276 ? 1.771 1.633 -10.363 1.00 89.50 276 LEU A CA 1
ATOM 2334 C C . LEU A 1 276 ? 2.424 2.603 -11.361 1.00 89.50 276 LEU A C 1
ATOM 2336 O O . LEU A 1 276 ? 1.865 2.862 -12.422 1.00 89.50 276 LEU A O 1
ATOM 2340 N N . LEU A 1 277 ? 3.622 3.114 -11.052 1.00 94.25 277 LEU A N 1
ATOM 2341 C CA . LEU A 1 277 ? 4.390 3.961 -11.968 1.00 94.25 277 LEU A CA 1
ATOM 2342 C C . LEU A 1 277 ? 4.648 3.251 -13.301 1.00 94.25 277 LEU A C 1
ATOM 2344 O O . LEU A 1 277 ? 4.503 3.860 -14.356 1.00 94.25 277 LEU A O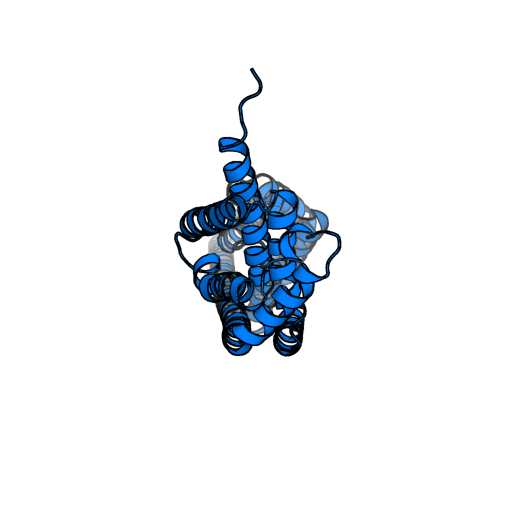 1
ATOM 2348 N N . MET A 1 278 ? 5.027 1.975 -13.253 1.00 94.81 278 MET A N 1
ATOM 2349 C CA . MET A 1 278 ? 5.330 1.178 -14.443 1.00 94.81 278 MET A CA 1
ATOM 2350 C C . MET A 1 278 ? 4.075 0.858 -15.259 1.00 94.81 278 MET A C 1
ATOM 2352 O O . MET A 1 278 ? 4.144 0.857 -16.487 1.00 94.81 278 MET A O 1
ATOM 2356 N N . ASP A 1 279 ? 2.935 0.644 -14.601 1.00 94.50 279 ASP A N 1
ATOM 2357 C CA . ASP A 1 279 ? 1.648 0.440 -15.270 1.00 94.50 279 ASP A CA 1
ATOM 2358 C C . ASP A 1 279 ? 1.217 1.706 -16.030 1.00 94.50 279 ASP A C 1
ATOM 2360 O O . ASP A 1 279 ? 0.861 1.634 -17.210 1.00 94.50 279 ASP A O 1
ATOM 2364 N N . TYR A 1 280 ? 1.337 2.884 -15.401 1.00 94.06 280 TYR A N 1
ATOM 2365 C CA . TYR A 1 280 ? 1.096 4.167 -16.074 1.00 94.06 280 TYR A CA 1
ATOM 2366 C C . TYR A 1 280 ? 2.098 4.427 -17.198 1.00 94.06 280 TYR A C 1
ATOM 2368 O O . TYR A 1 280 ? 1.698 4.825 -18.289 1.00 94.06 280 TYR A O 1
ATOM 2376 N N . ALA A 1 281 ? 3.381 4.131 -16.980 1.00 96.50 281 ALA A N 1
ATOM 2377 C CA . ALA A 1 281 ? 4.403 4.262 -18.011 1.00 96.50 281 ALA A CA 1
ATOM 2378 C C . ALA A 1 281 ? 4.060 3.437 -19.255 1.00 96.50 281 ALA A C 1
ATOM 2380 O O . ALA A 1 281 ? 4.145 3.932 -20.379 1.00 96.50 281 ALA A O 1
ATOM 2381 N N . ALA A 1 282 ? 3.641 2.184 -19.060 1.00 96.81 282 ALA A N 1
ATOM 2382 C CA . ALA A 1 282 ? 3.263 1.311 -20.159 1.00 96.81 282 ALA A CA 1
ATOM 2383 C C . ALA A 1 282 ? 2.047 1.845 -20.924 1.00 96.81 282 ALA A C 1
ATOM 2385 O O . ALA A 1 282 ? 2.047 1.825 -22.159 1.00 96.81 282 ALA A O 1
ATOM 2386 N N . PHE A 1 283 ? 1.045 2.362 -20.207 1.00 96.50 283 PHE A N 1
ATOM 2387 C CA . PHE A 1 283 ? -0.110 3.026 -20.805 1.00 96.50 283 PHE A CA 1
ATOM 2388 C C . PHE A 1 283 ? 0.301 4.254 -21.630 1.00 96.50 283 PHE A C 1
ATOM 2390 O O . PHE A 1 283 ? -0.023 4.324 -22.816 1.00 96.50 283 PHE A O 1
ATOM 2397 N N . ASP A 1 284 ? 1.061 5.183 -21.046 1.00 96.56 284 ASP A N 1
ATOM 2398 C CA . ASP A 1 284 ? 1.430 6.448 -21.688 1.00 96.56 284 ASP A CA 1
ATOM 2399 C C . ASP A 1 284 ? 2.305 6.239 -22.929 1.00 96.56 284 ASP A C 1
ATOM 2401 O O . ASP A 1 284 ? 2.083 6.876 -23.963 1.00 96.56 284 ASP A O 1
ATOM 2405 N N . ILE A 1 285 ? 3.269 5.313 -22.863 1.00 97.69 285 ILE A N 1
ATOM 2406 C CA . ILE A 1 285 ? 4.124 4.958 -24.005 1.00 97.69 285 ILE A CA 1
ATOM 2407 C C . ILE A 1 285 ? 3.282 4.323 -25.115 1.00 97.69 285 ILE A C 1
ATOM 2409 O O . ILE A 1 285 ? 3.403 4.708 -26.279 1.00 97.69 285 ILE A O 1
ATOM 2413 N N . THR A 1 286 ? 2.400 3.381 -24.771 1.00 97.25 286 THR A N 1
ATOM 2414 C CA . THR A 1 286 ? 1.506 2.729 -25.741 1.00 97.25 286 THR A CA 1
ATOM 2415 C C . THR A 1 286 ? 0.616 3.749 -26.436 1.00 97.25 286 THR A C 1
ATOM 2417 O O . THR A 1 286 ? 0.563 3.787 -27.668 1.00 97.25 286 THR A O 1
ATOM 2420 N N . HIS A 1 287 ? -0.018 4.624 -25.658 1.00 96.00 287 HIS A N 1
ATOM 2421 C CA . HIS A 1 287 ? -0.894 5.662 -26.177 1.00 96.00 287 HIS A CA 1
ATOM 2422 C C . HIS A 1 287 ? -0.138 6.634 -27.094 1.00 96.00 287 HIS A C 1
ATOM 2424 O O . HIS A 1 287 ? -0.593 6.922 -28.200 1.00 96.00 287 HIS A O 1
ATOM 2430 N N . TYR A 1 288 ? 1.069 7.060 -26.700 1.00 96.75 288 TYR A N 1
ATOM 2431 C CA . TYR A 1 288 ? 1.915 7.937 -27.513 1.00 96.75 288 TYR A CA 1
ATOM 2432 C C . TYR A 1 288 ? 2.242 7.342 -28.891 1.00 96.75 288 TYR A C 1
ATOM 2434 O O . TYR A 1 288 ? 2.188 8.051 -29.903 1.00 96.75 288 TYR A O 1
ATOM 2442 N N . TYR A 1 289 ? 2.596 6.051 -28.938 1.00 96.44 289 TYR A N 1
ATOM 2443 C CA . TYR A 1 289 ? 2.873 5.350 -30.193 1.00 96.44 289 TYR A CA 1
ATOM 2444 C C . TYR A 1 289 ? 1.611 5.233 -31.056 1.00 96.44 289 TYR A C 1
ATOM 2446 O O . TYR A 1 289 ? 1.686 5.502 -32.255 1.00 96.44 289 TYR A O 1
ATOM 2454 N N . GLN A 1 290 ? 0.470 4.881 -30.451 1.00 94.38 290 GLN A N 1
ATOM 2455 C CA . GLN A 1 290 ? -0.818 4.723 -31.134 1.00 94.38 290 GLN A CA 1
ATOM 2456 C C . GLN A 1 290 ? -1.319 6.012 -31.788 1.00 94.38 290 GLN A C 1
ATOM 2458 O O . GLN A 1 290 ? -1.689 5.979 -32.957 1.00 94.38 290 GLN A O 1
ATOM 2463 N N . GLU A 1 291 ? -1.258 7.150 -31.090 1.00 94.12 291 GLU A N 1
ATOM 2464 C CA . GLU A 1 291 ? -1.648 8.469 -31.627 1.00 94.12 291 GLU A CA 1
ATOM 2465 C C . GLU A 1 291 ? -0.918 8.842 -32.931 1.00 94.12 291 GLU A C 1
ATOM 2467 O O . GLU A 1 291 ? -1.360 9.715 -33.673 1.00 94.12 291 GLU A O 1
ATOM 2472 N N . ARG A 1 292 ? 0.242 8.228 -33.184 1.00 90.88 292 ARG A N 1
ATOM 2473 C CA . ARG A 1 292 ? 1.142 8.548 -34.299 1.00 90.88 292 ARG A CA 1
ATOM 2474 C C . ARG A 1 292 ? 1.327 7.372 -35.255 1.00 90.88 292 ARG A C 1
ATOM 2476 O O . ARG A 1 292 ? 2.279 7.378 -36.048 1.00 90.88 292 ARG A O 1
ATOM 2483 N N . MET A 1 293 ? 0.498 6.338 -35.147 1.00 83.56 293 MET A N 1
ATOM 2484 C CA . MET A 1 293 ? 0.366 5.349 -36.210 1.00 83.56 293 MET A CA 1
ATOM 2485 C C . MET A 1 293 ? -0.468 5.958 -37.346 1.00 83.56 293 MET A C 1
ATOM 2487 O O . MET A 1 293 ? -1.362 6.760 -37.069 1.00 83.56 293 MET A O 1
ATOM 2491 N N . PRO A 1 294 ? -0.17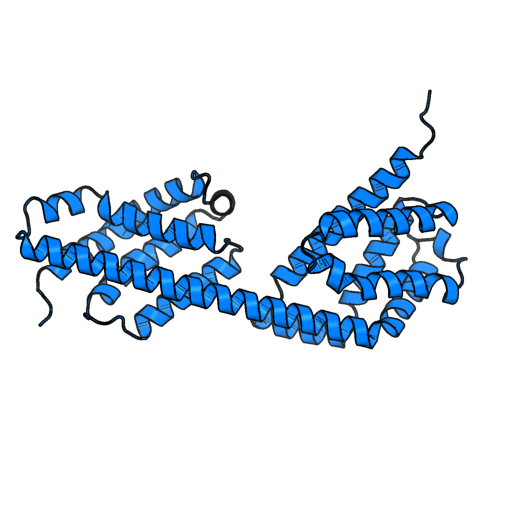8 5.636 -38.618 1.00 74.81 294 PRO A N 1
ATOM 2492 C CA . PRO A 1 294 ? -1.062 6.020 -39.710 1.00 74.81 294 PRO A CA 1
ATOM 2493 C C . PRO A 1 294 ? -2.455 5.451 -39.425 1.00 74.81 294 PRO A C 1
ATOM 2495 O O . PRO A 1 294 ? -2.571 4.272 -39.093 1.00 74.81 294 PRO A O 1
ATOM 2498 N N . GLN A 1 295 ? -3.498 6.275 -39.522 1.00 67.88 295 GLN A N 1
ATOM 2499 C CA . GLN A 1 295 ? -4.861 5.751 -39.532 1.00 67.88 295 GLN A CA 1
ATOM 2500 C C . GLN A 1 295 ? -5.029 4.984 -40.846 1.00 67.88 295 GLN A C 1
ATOM 2502 O O . GLN A 1 295 ? -4.845 5.559 -41.919 1.00 67.88 295 GLN A O 1
ATOM 2507 N N . GLU A 1 296 ? -5.291 3.680 -40.764 1.00 55.38 296 GLU A N 1
ATOM 2508 C CA . GLU A 1 296 ? -5.731 2.908 -41.925 1.00 55.38 296 GLU A CA 1
ATOM 2509 C C . GLU A 1 296 ? -7.103 3.463 -42.341 1.00 55.38 296 GLU A C 1
ATOM 2511 O O . GLU A 1 296 ? -8.069 3.350 -41.585 1.00 55.38 296 GLU A O 1
ATOM 2516 N N . ASN A 1 297 ? -7.144 4.145 -43.491 1.00 46.38 297 ASN A N 1
ATOM 2517 C CA . ASN A 1 297 ? -8.377 4.536 -44.181 1.00 46.38 297 ASN A CA 1
ATOM 2518 C C . ASN A 1 297 ? -8.948 3.348 -44.953 1.00 46.38 297 ASN A C 1
ATOM 2520 O O . ASN A 1 297 ? -8.142 2.663 -45.626 1.00 46.38 297 ASN A O 1
#

=== Feature glossary ===
Legend for the data blocks above and below:

— What the protein is —

The amino-acid sequence is the protein's primary structure: the linear order of residues from the N-terminus to the C-terminus, written in one-letter code. Everything else here — the 3D coordinates, the secondary structure, the domain annotations — is ultimately a consequence of this string.

Database cross-references. InterPro integrates a dozen domain/family signature databases into unified entries with residue-range hits. GO terms attach function/process/location labels with evidence codes. CATH codes position the fold in a four-level structural taxonomy. Organism is the NCBI-taxonomy species name.

— Where its atoms are —

The mmCIF block holds the 3D Cartesian coordinates of each backbone atom (N, Cα, C, O) in ångströms. mmCIF is the PDB's canonical archive format — a tagged-loop text representation of the atomic model.

The six renders are orthographic views along the three Cartesian axes in both directions. Representation (cartoon, sticks, or surface) and color scheme (sequence-rainbow or by-chain) vary across proteins so the training set covers all the common visualization conventions.

— Local backbone conformation —

Secondary structure is the local, repeating backbone conformation. DSSP classifies it into eight states by reading the hydrogen-bond network: three helix types (H, G, I), two β types (E, B), two non-regular types (T, S), and unstructured coil (-).

SS3 is a coarse helix/strand/coil call (letters a/b/c) made by the P-SEA algorithm from inter-Cα distances and dihedrals. It is less detailed than DSSP but needs only Cα positions.

Backbone dihedral angles. Every residue except chain termini has a φ (preceding-C → N → Cα → C) and a ψ (N → Cα → C → next-N). They are reported in degrees following the IUPAC sign convention. Secondary structure is essentially a statement about which (φ, ψ) basin each residue occupies.

— Global shape and packing —

The geometric summary reports three shape descriptors. Rg (radius of gyration) measures how spread out the Cα atoms are about their centre of mass; compact globular proteins have small Rg, elongated or unfolded ones large. Cα contacts (<8 Å, |i−j|>4) count long-range residue pairs in spatial proximity — high for tightly packed folds, near zero for rods or random coil. The bounding-box extents give the protein's footprint along x, y, z in Å.

Solvent accessibility: the surface area of each residue that a 1.4 Å water probe can touch, in Å². When only backbone atoms are present the absolute values are lower than full-atom SASA (side chains contribute most of the area) and are flagged as backbone-only.

Plot images: a contact map (which residues are close in 3D, as an N×N binary image), a Ramachandran scatter (backbone torsion angles, revealing secondary-structure composition at a glance), and — for AlphaFold structures — a PAE heatmap (pairwise prediction confidence).

— Structural neighborhood —

Foldseek's 3Di representation compresses backbone geometry into a per-residue letter drawn from a learned twenty-state alphabet. It captures the tertiary interaction pattern around each residue — which residues are packed against it in space, regardless of where they are in sequence.

Structural nearest neighbors (via Foldseek easy-search vs t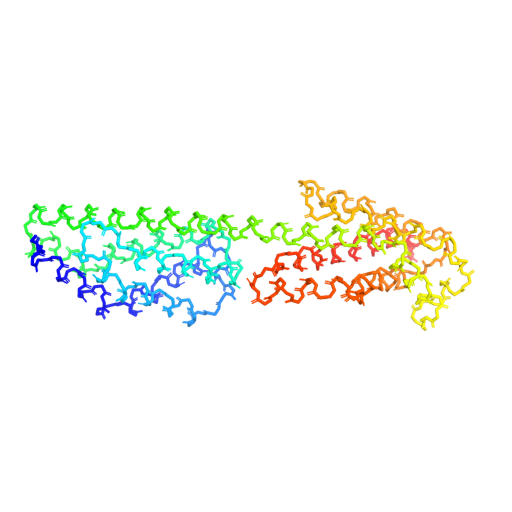he PDB). Reported per hit: target PDB id, E-value, and alignment TM-score. A TM-score above ~0.5 is the conventional threshold for 'same fold'.

— Confidence and disorder —

pLDDT (predicted Local Distance Difference Test) is AlphaFold's per-residue confidence score, ranging from 0 to 100. Values above 90 indicate high confidence (typically well-packed cores); 70–90 is confident; 50–70 low confidence; below 50 usually means the region is disordered or the prediction is unreliable there. AlphaFold stores pLDDT in the mmCIF B-factor column.

For experimental (PDB) structures, the B-factor (temperature factor) quantifies the positional spread of each atom in the crystal — a combination of thermal vibration and static disorder — in units of Å². High B-factors mark flexible loops or poorly resolved regions; low B-factors mark the rigid, well-ordered core.

Predicted Aligned Error (PAE) is an AlphaFold confidence matrix: entry (i, j) is the expected error in the position of residue j, in ångströms, when the prediction is superimposed on the true structure at residue i. Low PAE within a block of residues means that block is internally rigid and well-predicted; high PAE between two blocks means their relative placement is uncertain even if each block individually is confident.